Protein AF-A0A9P1CR40-F1 (afdb_monomer_lite)

Organism: NCBI:txid2562237

Radius of gyration: 20.36 Å; chains: 1; bounding box: 50×37×72 Å

Sequence (229 aa):
MVVTTVLWRYWQKQQYEEAITEVCALLDVKEESFSSDQELLAAAADTEAIRPIPGSFPTGEAENLANLALFGCSCCNRLAERVRKDWRVAAHWCALARCLEAAGDGAGPWAMVRFERLFHAAEAIRVAGKDVLKNDETGRLTLPDYHLRASHRCLRECESIWLRWPSCTSSPESIYTCLAEVCWQLKDQQTACNVFLCSGRRPFTASTSIKAIYRCSIIRIADDRSRFR

Foldseek 3Di:
DPPPPVLVVCVVVLVLVVNLVVLCVVLVPDQDDDPDPVSLLCLLLPPPDADADPDPDDPVVLQVLQVSLLSNLVSLLVQLVVVLLQLSRNSSSLSSNSSSLSSHDDLQSSLLSLLSSLQSSLSSLQSVLVVPPDCDPVRDDDPNLVSLVSSLSSLVVSVVSCVVPVPSDPCNLSSLVSNLVSCVSNVVLVSSLVSNVVSPDDDDDDDDCVVSVVVSVVVVVVVVVVVVD

Structure (mmCIF, N/CA/C/O backbone):
data_AF-A0A9P1CR40-F1
#
_entry.id   AF-A0A9P1CR40-F1
#
loop_
_atom_site.group_PDB
_atom_site.id
_atom_site.type_symbol
_atom_site.label_atom_id
_atom_site.label_alt_id
_atom_site.label_comp_id
_atom_site.label_asym_id
_atom_site.label_entity_id
_atom_site.label_seq_id
_atom_site.pdbx_PDB_ins_code
_atom_site.Cartn_x
_atom_site.Cartn_y
_atom_site.Cartn_z
_atom_site.occupancy
_atom_site.B_iso_or_equiv
_atom_site.auth_seq_id
_atom_site.auth_comp_id
_atom_site.auth_asym_id
_atom_site.auth_atom_id
_atom_site.pdbx_PDB_model_num
ATOM 1 N N . MET A 1 1 ? 16.071 3.130 -19.390 1.00 42.78 1 MET A N 1
ATOM 2 C CA . MET A 1 1 ? 14.677 3.530 -19.098 1.00 42.78 1 MET A CA 1
ATOM 3 C C . MET A 1 1 ? 13.759 2.880 -20.126 1.00 42.78 1 MET A C 1
ATOM 5 O O . MET A 1 1 ? 13.519 3.468 -21.172 1.00 42.78 1 MET A O 1
ATOM 9 N N . VAL A 1 2 ? 13.282 1.659 -19.867 1.00 54.41 2 VAL A N 1
ATOM 10 C CA . VAL A 1 2 ? 12.200 1.052 -20.666 1.00 54.41 2 VAL A CA 1
ATOM 11 C C . VAL A 1 2 ? 10.909 1.071 -19.847 1.00 54.41 2 VAL A C 1
ATOM 13 O O . VAL A 1 2 ? 10.284 0.055 -19.589 1.00 54.41 2 VAL A O 1
ATOM 16 N N . VAL A 1 3 ? 10.498 2.271 -19.433 1.00 59.56 3 VAL A N 1
ATOM 17 C CA . VAL A 1 3 ? 9.063 2.560 -19.384 1.00 59.56 3 VAL A CA 1
ATOM 18 C C . VAL A 1 3 ? 8.724 2.905 -20.821 1.00 59.56 3 VAL A C 1
ATOM 20 O O . VAL A 1 3 ? 9.219 3.904 -21.351 1.00 59.56 3 VAL A O 1
ATOM 23 N N . THR A 1 4 ? 7.995 2.023 -21.502 1.00 76.50 4 THR A N 1
ATOM 24 C CA . THR A 1 4 ? 7.680 2.244 -22.913 1.00 76.50 4 THR A CA 1
ATOM 25 C C . THR A 1 4 ? 6.924 3.564 -23.062 1.00 76.50 4 THR A C 1
ATOM 27 O O . THR A 1 4 ? 6.226 4.025 -22.153 1.00 76.50 4 THR A O 1
ATOM 30 N N . THR A 1 5 ? 7.021 4.192 -24.232 1.00 80.00 5 THR A N 1
ATOM 31 C CA . THR A 1 5 ? 6.243 5.403 -24.541 1.00 80.00 5 THR A CA 1
ATOM 32 C C . THR A 1 5 ? 4.740 5.170 -24.355 1.00 80.00 5 THR A C 1
ATOM 34 O O . THR A 1 5 ? 4.000 6.115 -24.098 1.00 80.00 5 THR A O 1
ATOM 37 N N . VAL A 1 6 ? 4.292 3.916 -24.465 1.00 84.88 6 VAL A N 1
ATOM 38 C CA . VAL A 1 6 ? 2.913 3.481 -24.223 1.00 84.88 6 VAL A CA 1
ATOM 39 C C . VAL A 1 6 ? 2.574 3.515 -22.730 1.00 84.88 6 VAL A C 1
ATOM 41 O O . VAL A 1 6 ? 1.618 4.192 -22.361 1.00 84.88 6 VAL A O 1
ATOM 44 N N . LEU A 1 7 ? 3.386 2.896 -21.866 1.00 88.06 7 LEU A N 1
ATOM 45 C CA . LEU A 1 7 ? 3.182 2.928 -20.410 1.00 88.06 7 LEU A CA 1
ATOM 46 C C . LEU A 1 7 ? 3.182 4.362 -19.866 1.00 88.06 7 LEU A C 1
ATOM 48 O O . LEU A 1 7 ? 2.327 4.736 -19.063 1.00 88.06 7 LEU A O 1
ATOM 52 N N . TRP A 1 8 ? 4.078 5.212 -20.374 1.00 86.44 8 TRP A N 1
ATOM 53 C CA . TRP A 1 8 ? 4.106 6.621 -19.984 1.00 86.44 8 TRP A CA 1
ATOM 54 C C . TRP A 1 8 ? 2.855 7.390 -20.434 1.00 86.44 8 TRP A C 1
ATOM 56 O O . TRP A 1 8 ? 2.353 8.248 -19.708 1.00 86.44 8 TRP A O 1
ATOM 66 N N . ARG A 1 9 ? 2.304 7.067 -21.613 1.00 90.56 9 ARG A N 1
ATOM 67 C CA . ARG A 1 9 ? 1.029 7.640 -22.074 1.00 90.56 9 ARG A CA 1
ATOM 68 C C . ARG A 1 9 ? -0.130 7.214 -21.185 1.00 90.56 9 ARG A C 1
ATOM 70 O O . ARG A 1 9 ? -0.952 8.068 -20.860 1.00 90.56 9 ARG A O 1
ATOM 77 N N . TYR A 1 10 ? -0.190 5.944 -20.785 1.00 91.94 10 TYR A N 1
ATOM 78 C CA . TYR A 1 10 ? -1.208 5.482 -19.843 1.00 91.94 10 TYR A CA 1
ATOM 79 C C . TYR A 1 10 ? -1.112 6.237 -18.519 1.00 91.94 10 TYR A C 1
ATOM 81 O O . TYR A 1 10 ? -2.112 6.782 -18.054 1.00 91.94 10 TYR A O 1
ATOM 89 N N . TRP A 1 11 ? 0.099 6.392 -17.980 1.00 88.44 11 TRP A N 1
ATOM 90 C CA . TRP A 1 11 ? 0.328 7.175 -16.767 1.00 88.44 11 TRP A CA 1
ATOM 91 C C . TRP A 1 11 ? -0.169 8.620 -16.889 1.00 88.44 11 TRP A C 1
ATOM 93 O O . TRP A 1 11 ? -0.926 9.093 -16.041 1.00 88.44 11 TRP A O 1
ATOM 103 N N . GLN A 1 12 ? 0.205 9.320 -17.965 1.00 90.31 12 GLN A N 1
ATOM 104 C CA . GLN A 1 12 ? -0.217 10.705 -18.206 1.00 90.31 12 GLN A CA 1
ATOM 105 C C . GLN A 1 12 ? -1.736 10.846 -18.350 1.00 90.31 12 GLN A C 1
ATOM 107 O O . GLN A 1 12 ? -2.309 11.839 -17.905 1.00 90.31 12 GLN A O 1
ATOM 112 N N . LYS A 1 13 ? -2.392 9.846 -18.944 1.00 94.38 13 LYS A N 1
ATOM 113 C CA . LYS A 1 13 ? -3.852 9.779 -19.077 1.00 94.38 13 LYS A CA 1
ATOM 114 C C . LYS A 1 13 ? -4.553 9.205 -17.845 1.00 94.38 13 LYS A C 1
ATOM 116 O O . LYS A 1 13 ? -5.774 9.100 -17.853 1.00 94.38 13 LYS A O 1
ATOM 121 N N . GLN A 1 14 ? -3.805 8.861 -16.796 1.00 92.56 14 GLN A N 1
ATOM 122 C CA . GLN A 1 14 ? -4.310 8.247 -15.568 1.00 92.56 14 GLN A CA 1
ATOM 123 C C . GLN A 1 14 ? -5.020 6.894 -15.773 1.00 92.56 14 GLN A C 1
ATOM 125 O O . GLN A 1 14 ? -5.868 6.508 -14.964 1.00 92.56 14 GLN A O 1
ATOM 130 N N . GLN A 1 15 ? -4.649 6.193 -16.844 1.00 94.06 15 GLN A N 1
ATOM 131 C CA . GLN A 1 15 ? -5.102 4.859 -17.245 1.00 94.06 15 GLN A CA 1
ATOM 132 C C . GLN A 1 15 ? -4.267 3.789 -16.528 1.00 94.06 15 GLN A C 1
ATOM 134 O O . GLN A 1 15 ? -3.453 3.089 -17.129 1.00 94.06 15 GLN A O 1
ATOM 139 N N . TYR A 1 16 ? -4.354 3.761 -15.197 1.00 93.62 16 TYR A N 1
ATOM 140 C CA . TYR A 1 16 ? -3.481 2.918 -14.374 1.00 93.62 16 TYR A CA 1
ATOM 141 C C . TYR A 1 16 ? -3.825 1.427 -14.464 1.00 93.62 16 TYR A C 1
ATOM 143 O O . TYR A 1 16 ? -2.927 0.607 -14.304 1.00 93.62 16 TYR A O 1
ATOM 151 N N . GLU A 1 17 ? -5.085 1.080 -14.743 1.00 93.75 17 GLU A N 1
ATOM 152 C CA . GLU A 1 17 ? -5.515 -0.312 -14.946 1.00 93.75 17 GLU A CA 1
ATOM 153 C C . GLU A 1 17 ? -4.904 -0.878 -16.235 1.00 93.75 17 GLU A C 1
ATOM 155 O O . GLU A 1 17 ? -4.303 -1.947 -16.240 1.00 93.75 17 GLU A O 1
ATOM 160 N N . GLU A 1 18 ? -4.939 -0.111 -17.321 1.00 93.31 18 GLU A N 1
ATOM 161 C CA . GLU A 1 18 ? -4.325 -0.509 -18.587 1.00 93.31 18 GLU A CA 1
ATOM 162 C C . GLU A 1 18 ? -2.796 -0.575 -18.476 1.00 93.31 18 GLU A C 1
ATOM 164 O O . GLU A 1 18 ? -2.158 -1.469 -19.036 1.00 93.31 18 GLU A O 1
ATOM 169 N N . ALA A 1 19 ? -2.199 0.346 -17.714 1.00 92.19 19 ALA A N 1
ATOM 170 C CA . ALA A 1 19 ? -0.771 0.335 -17.428 1.00 92.19 19 ALA A CA 1
ATOM 171 C C . ALA A 1 19 ? -0.344 -0.915 -16.646 1.00 92.19 19 ALA A C 1
ATOM 173 O O . ALA A 1 19 ? 0.674 -1.518 -16.985 1.00 92.19 19 ALA A O 1
ATOM 174 N N . ILE A 1 20 ? -1.100 -1.310 -15.616 1.00 91.88 20 ILE A N 1
ATOM 175 C CA . ILE A 1 20 ? -0.733 -2.457 -14.783 1.00 91.88 20 ILE A CA 1
ATOM 176 C C . ILE A 1 20 ? -0.928 -3.783 -15.515 1.00 91.88 20 ILE A C 1
ATOM 178 O O . ILE A 1 20 ? -0.068 -4.650 -15.398 1.00 91.88 20 ILE A O 1
ATOM 182 N N . THR A 1 21 ? -1.973 -3.921 -16.340 1.00 91.50 21 THR A N 1
ATOM 183 C CA . THR A 1 21 ? -2.159 -5.112 -17.185 1.00 91.50 21 THR A CA 1
ATOM 184 C C . THR A 1 21 ? -0.951 -5.344 -18.093 1.00 91.50 21 THR A C 1
ATOM 186 O O . THR A 1 21 ? -0.442 -6.461 -18.170 1.00 91.50 21 THR A O 1
ATOM 189 N N . GLU A 1 22 ? -0.448 -4.286 -18.731 1.00 90.69 22 GLU A N 1
ATOM 190 C CA . GLU A 1 22 ? 0.732 -4.362 -19.595 1.00 90.69 22 GLU A CA 1
ATOM 191 C C . GLU A 1 22 ? 2.002 -4.711 -18.798 1.00 90.69 22 GLU A C 1
ATOM 193 O O . GLU A 1 22 ? 2.784 -5.565 -19.211 1.00 90.69 22 GLU A O 1
ATOM 198 N N . VAL A 1 23 ? 2.202 -4.099 -17.625 1.00 89.88 23 VAL A N 1
ATOM 199 C CA . VAL A 1 23 ? 3.349 -4.403 -16.749 1.00 89.88 23 VAL A CA 1
ATOM 200 C C . VAL A 1 23 ? 3.332 -5.861 -16.288 1.00 89.88 23 VAL A C 1
ATOM 202 O O . VAL A 1 23 ? 4.359 -6.532 -16.359 1.00 89.88 23 VAL A O 1
ATOM 205 N N . CYS A 1 24 ? 2.179 -6.364 -15.847 1.00 88.25 24 CYS A N 1
ATOM 206 C CA . CYS A 1 24 ? 2.013 -7.753 -15.430 1.00 88.25 24 CYS A CA 1
ATOM 207 C C . CYS A 1 24 ? 2.316 -8.729 -16.571 1.00 88.25 24 CYS A C 1
ATOM 209 O O . CYS A 1 24 ? 3.015 -9.715 -16.348 1.00 88.25 24 CYS A O 1
ATOM 211 N N . ALA A 1 25 ? 1.866 -8.428 -17.794 1.00 87.19 25 ALA A N 1
ATOM 212 C CA . ALA A 1 25 ? 2.178 -9.234 -18.972 1.00 87.19 25 ALA A CA 1
ATOM 213 C C . ALA A 1 25 ? 3.684 -9.251 -19.287 1.00 87.19 25 ALA A C 1
ATOM 215 O O . ALA A 1 25 ? 4.236 -10.303 -19.602 1.00 87.19 25 ALA A O 1
ATOM 216 N N . LEU A 1 26 ? 4.362 -8.105 -19.168 1.00 86.88 26 LEU A N 1
ATOM 217 C CA . LEU A 1 26 ? 5.800 -7.983 -19.426 1.00 86.88 26 LEU A CA 1
ATOM 218 C C . LEU A 1 26 ? 6.675 -8.658 -18.359 1.00 86.88 26 LEU A C 1
ATOM 220 O O . LEU A 1 26 ? 7.774 -9.109 -18.674 1.00 86.88 26 LEU A O 1
ATOM 224 N N . LEU A 1 27 ? 6.210 -8.707 -17.109 1.00 84.19 27 LEU A N 1
ATOM 225 C CA . LEU A 1 27 ? 6.929 -9.310 -15.981 1.00 84.19 27 LEU A CA 1
ATOM 226 C C . LEU A 1 27 ? 6.499 -10.757 -15.681 1.00 84.19 27 LEU A C 1
ATOM 228 O O . LEU A 1 27 ? 7.005 -11.341 -14.727 1.00 84.19 27 LEU A O 1
ATOM 232 N N . ASP A 1 28 ? 5.564 -11.318 -16.459 1.00 84.38 28 ASP A N 1
ATOM 233 C CA . ASP A 1 28 ? 4.910 -12.615 -16.205 1.00 84.38 28 ASP A CA 1
ATOM 234 C C . ASP A 1 28 ? 4.356 -12.740 -14.768 1.00 84.38 28 ASP A C 1
ATOM 236 O O . ASP A 1 28 ? 4.358 -13.801 -14.140 1.00 84.38 28 ASP A O 1
ATOM 240 N N . VAL A 1 29 ? 3.871 -11.621 -14.218 1.00 83.69 29 VAL A N 1
ATOM 241 C CA . VAL A 1 29 ? 3.238 -11.581 -12.897 1.00 83.69 29 VAL A CA 1
ATOM 242 C C . VAL A 1 29 ? 1.755 -11.846 -13.079 1.00 83.69 29 VAL A C 1
ATOM 244 O O . VAL A 1 29 ? 1.016 -11.012 -13.602 1.00 83.69 29 VAL A O 1
ATOM 247 N N . LYS A 1 30 ? 1.310 -13.016 -12.626 1.00 78.31 30 LYS A N 1
ATOM 248 C CA . LYS A 1 30 ? -0.109 -13.370 -12.627 1.00 78.31 30 LYS A CA 1
ATOM 249 C C . LYS A 1 30 ? -0.815 -12.705 -11.458 1.00 78.31 30 LYS A C 1
ATOM 251 O O . LYS A 1 30 ? -0.338 -12.740 -10.326 1.00 78.31 30 LYS A O 1
ATOM 256 N N . GLU A 1 31 ? -1.972 -12.132 -11.747 1.00 71.62 31 GLU A N 1
ATOM 257 C CA . GLU A 1 31 ? -2.894 -11.652 -10.730 1.00 71.62 31 GLU A CA 1
ATOM 258 C C . GLU A 1 31 ? -3.390 -12.851 -9.910 1.00 71.62 31 GLU A C 1
ATOM 260 O O . GLU A 1 31 ? -3.995 -13.784 -10.446 1.00 71.62 31 GLU A O 1
ATOM 265 N N . GLU A 1 32 ? -3.058 -12.875 -8.619 1.00 72.25 32 GLU A N 1
ATOM 266 C CA . GLU A 1 32 ? -3.492 -13.943 -7.722 1.00 72.25 32 GLU A CA 1
ATOM 267 C C . GLU A 1 32 ? -4.994 -13.811 -7.450 1.00 72.25 32 GLU A C 1
ATOM 269 O O . GLU A 1 32 ? -5.491 -12.749 -7.077 1.00 72.25 32 GLU A O 1
ATOM 274 N N . SER A 1 33 ? -5.728 -14.912 -7.609 1.00 75.75 33 SER A N 1
ATOM 275 C CA . SER A 1 33 ? -7.105 -15.004 -7.136 1.00 75.75 33 SER A CA 1
ATOM 276 C C . SER A 1 33 ? -7.103 -15.386 -5.657 1.00 75.75 33 SER A C 1
ATOM 278 O O . SER A 1 33 ? -6.685 -16.493 -5.309 1.00 75.75 33 SER A O 1
ATOM 280 N N . PHE A 1 34 ? -7.595 -14.505 -4.792 1.00 83.12 34 PHE A N 1
ATOM 281 C CA . PHE A 1 34 ? -7.718 -14.782 -3.360 1.00 83.12 34 PHE A CA 1
ATOM 282 C C . PHE A 1 34 ? -9.021 -15.528 -3.071 1.00 83.12 34 PHE A C 1
ATOM 284 O O . PHE A 1 34 ? -10.095 -15.095 -3.491 1.00 83.12 34 PHE A O 1
ATOM 291 N N . SER A 1 35 ? -8.943 -16.651 -2.351 1.00 82.75 35 SER A N 1
ATOM 292 C CA . SER A 1 35 ? -10.119 -17.485 -2.069 1.00 82.75 35 SER A CA 1
ATOM 293 C C . SER A 1 35 ? -10.925 -16.990 -0.862 1.00 82.75 35 SER A C 1
ATOM 295 O O . SER A 1 35 ? -12.079 -17.379 -0.673 1.00 82.75 35 SER A O 1
ATOM 297 N N . SER A 1 36 ? -10.338 -16.101 -0.053 1.00 86.62 36 SER A N 1
ATOM 298 C CA . SER A 1 36 ? -10.987 -15.484 1.102 1.00 86.62 36 SER A CA 1
ATOM 299 C C . SER A 1 36 ? -10.465 -14.075 1.393 1.00 86.62 36 SER A C 1
ATOM 301 O O . SER A 1 36 ? -9.337 -13.720 1.047 1.00 86.62 36 SER A O 1
ATOM 303 N N . ASP A 1 37 ? -11.267 -13.295 2.124 1.00 85.62 37 ASP A N 1
ATOM 304 C CA . ASP A 1 37 ? -10.862 -11.995 2.671 1.00 85.62 37 ASP A CA 1
ATOM 305 C C . ASP A 1 37 ? -9.597 -12.116 3.537 1.00 85.62 37 ASP A C 1
ATOM 307 O O . ASP A 1 37 ? -8.728 -11.254 3.498 1.00 85.62 37 ASP A O 1
ATOM 311 N N . GLN A 1 38 ? -9.456 -13.205 4.297 1.00 83.62 38 GLN A N 1
ATOM 312 C CA . GLN A 1 38 ? -8.294 -13.425 5.156 1.00 83.62 38 GLN A CA 1
ATOM 313 C C . GLN A 1 38 ? -7.000 -13.597 4.349 1.00 83.62 38 GLN A C 1
ATOM 315 O O . GLN A 1 38 ? -5.971 -13.039 4.725 1.00 83.62 38 GLN A O 1
ATOM 320 N N . GLU A 1 39 ? -7.047 -14.344 3.247 1.00 84.69 39 GLU A N 1
ATOM 321 C CA . GLU A 1 39 ? -5.899 -14.516 2.348 1.00 84.69 39 GLU A CA 1
ATOM 322 C C . GLU A 1 39 ? -5.518 -13.204 1.670 1.00 84.69 39 GLU A C 1
ATOM 324 O O . GLU A 1 39 ? -4.343 -12.839 1.659 1.00 84.69 39 GLU A O 1
ATOM 329 N N . LEU A 1 40 ? -6.511 -12.461 1.180 1.00 87.44 40 LEU A N 1
ATOM 330 C CA . LEU A 1 40 ? -6.302 -11.152 0.571 1.00 87.44 40 LEU A CA 1
ATOM 331 C C . LEU A 1 40 ? -5.631 -10.177 1.549 1.00 87.44 40 LEU A C 1
ATOM 333 O O . LEU A 1 40 ? -4.659 -9.503 1.211 1.00 87.44 40 LEU A O 1
ATOM 337 N N . LEU A 1 41 ? -6.128 -10.121 2.786 1.00 81.94 41 LEU A N 1
ATOM 338 C CA . LEU A 1 41 ? -5.576 -9.273 3.840 1.00 81.94 41 LEU A CA 1
ATOM 339 C C . LEU A 1 41 ? -4.161 -9.692 4.221 1.00 81.94 41 LEU A C 1
ATOM 341 O O . LEU A 1 41 ? -3.309 -8.829 4.413 1.00 81.94 41 LEU A O 1
ATOM 345 N N . ALA A 1 42 ? -3.906 -10.997 4.321 1.00 83.12 42 ALA A N 1
ATOM 346 C CA . ALA A 1 42 ? -2.577 -11.517 4.600 1.00 83.12 42 ALA A CA 1
ATOM 347 C C . ALA A 1 42 ? -1.590 -11.139 3.489 1.00 83.12 42 ALA A C 1
ATOM 349 O O . ALA A 1 42 ? -0.494 -10.690 3.802 1.00 83.12 42 ALA A O 1
ATOM 350 N N . ALA A 1 43 ? -1.991 -11.240 2.219 1.00 85.62 43 ALA A N 1
ATOM 351 C CA . ALA A 1 43 ? -1.165 -10.846 1.082 1.00 85.62 43 ALA A CA 1
ATOM 352 C C . ALA A 1 43 ? -0.930 -9.325 1.032 1.00 85.62 43 ALA A C 1
ATOM 354 O O . ALA A 1 43 ? 0.199 -8.875 0.845 1.00 85.62 43 ALA A O 1
ATOM 355 N N . ALA A 1 44 ? -1.963 -8.510 1.261 1.00 84.19 44 ALA A N 1
ATOM 356 C CA . ALA A 1 44 ? -1.837 -7.052 1.291 1.00 84.19 44 ALA A CA 1
ATOM 357 C C . ALA A 1 44 ? -0.960 -6.565 2.460 1.00 84.19 44 ALA A C 1
ATOM 359 O O . ALA A 1 44 ? -0.178 -5.626 2.301 1.00 84.19 44 ALA A O 1
ATOM 360 N N . ALA A 1 45 ? -1.076 -7.220 3.619 1.00 79.56 45 ALA A N 1
ATOM 361 C CA . ALA A 1 45 ? -0.346 -6.911 4.845 1.00 79.56 45 ALA A CA 1
ATOM 362 C C . ALA A 1 45 ? 0.970 -7.685 5.001 1.00 79.56 45 ALA A C 1
ATOM 364 O O . ALA A 1 45 ? 1.589 -7.607 6.062 1.00 79.56 45 ALA A O 1
ATOM 365 N N . ASP A 1 46 ? 1.384 -8.454 3.991 1.00 78.56 46 ASP A N 1
ATOM 366 C CA . ASP A 1 46 ? 2.557 -9.312 4.093 1.00 78.56 46 ASP A CA 1
ATOM 367 C C . ASP A 1 46 ? 3.815 -8.473 4.347 1.00 78.56 46 ASP A C 1
ATOM 369 O O . ASP A 1 46 ? 4.187 -7.573 3.573 1.00 78.56 46 ASP A O 1
ATOM 373 N N . THR A 1 47 ? 4.430 -8.776 5.487 1.00 66.75 47 THR A N 1
ATOM 374 C CA . THR A 1 47 ? 5.611 -8.115 6.027 1.00 66.75 47 THR A CA 1
ATOM 375 C C . THR A 1 47 ? 6.877 -8.909 5.760 1.00 66.75 47 THR A C 1
ATOM 377 O O . THR A 1 47 ? 7.960 -8.356 5.960 1.00 66.75 47 THR A O 1
ATOM 380 N N . GLU A 1 48 ? 6.784 -10.170 5.318 1.00 62.41 48 GLU A N 1
ATOM 381 C CA . GLU A 1 48 ? 7.985 -10.950 5.042 1.00 62.41 48 GLU A CA 1
ATOM 382 C C . GLU A 1 48 ? 8.797 -10.268 3.932 1.00 62.41 48 GLU A C 1
ATOM 384 O O . GLU A 1 48 ? 8.274 -9.754 2.933 1.00 62.41 48 GLU A O 1
ATOM 389 N N . ALA A 1 49 ? 10.102 -10.149 4.186 1.00 48.22 49 ALA A N 1
ATOM 390 C CA . ALA A 1 49 ? 11.053 -9.634 3.219 1.00 48.22 49 ALA A CA 1
ATOM 391 C C . ALA A 1 49 ? 10.996 -10.547 1.997 1.00 48.22 49 ALA A C 1
ATOM 393 O O . ALA A 1 49 ? 11.130 -11.768 2.105 1.00 48.22 49 ALA A O 1
ATOM 394 N N . ILE A 1 50 ? 10.715 -9.945 0.852 1.00 50.31 50 ILE A N 1
ATOM 395 C CA . ILE A 1 50 ? 10.365 -10.684 -0.344 1.00 50.31 50 ILE A CA 1
ATOM 396 C C . ILE A 1 50 ? 11.558 -11.539 -0.764 1.00 50.31 50 ILE A C 1
ATOM 398 O O . ILE A 1 50 ? 12.683 -11.046 -0.855 1.00 50.31 50 ILE A O 1
ATOM 402 N N . ARG A 1 51 ? 11.318 -12.831 -1.008 1.00 39.41 51 ARG A N 1
ATOM 403 C CA . ARG A 1 51 ? 12.309 -13.674 -1.676 1.00 39.41 51 ARG A CA 1
ATOM 404 C C . ARG A 1 51 ? 12.514 -13.095 -3.078 1.00 39.41 51 ARG A C 1
ATOM 406 O O . ARG A 1 51 ? 11.518 -12.984 -3.794 1.00 39.41 51 ARG A O 1
ATOM 413 N N . PRO A 1 52 ? 13.743 -12.719 -3.468 1.00 44.25 52 PRO A N 1
ATOM 414 C CA . PRO A 1 52 ? 13.990 -12.215 -4.812 1.00 44.25 52 PRO A CA 1
ATOM 415 C C . PRO A 1 52 ? 13.487 -13.241 -5.828 1.00 44.25 52 PRO A C 1
ATOM 417 O O . PRO A 1 52 ? 13.659 -14.449 -5.625 1.00 44.25 52 PRO A O 1
ATOM 420 N N . ILE A 1 53 ? 12.847 -12.766 -6.899 1.00 42.97 53 ILE A N 1
ATOM 421 C CA . ILE A 1 53 ? 12.465 -13.629 -8.018 1.00 42.97 53 ILE A CA 1
ATOM 422 C C . ILE A 1 53 ? 13.733 -14.364 -8.482 1.00 42.97 53 ILE A C 1
ATOM 424 O O . ILE A 1 53 ? 14.738 -13.711 -8.777 1.00 42.97 53 ILE A O 1
ATOM 428 N N . PRO A 1 54 ? 13.742 -15.709 -8.514 1.00 35.22 54 PRO A N 1
ATOM 429 C CA . PRO A 1 54 ? 14.917 -16.463 -8.915 1.00 35.22 54 PRO A CA 1
ATOM 430 C C . PRO A 1 54 ? 15.138 -16.275 -10.417 1.00 35.22 54 PRO A C 1
ATOM 432 O O . PRO A 1 54 ? 14.538 -16.957 -11.241 1.00 35.22 54 PRO A O 1
ATOM 435 N N . GLY A 1 55 ? 16.009 -15.337 -10.772 1.00 43.84 55 GLY A N 1
ATOM 436 C CA . GLY A 1 55 ? 16.440 -15.116 -12.142 1.00 43.84 55 GLY A CA 1
ATOM 437 C C . GLY A 1 55 ? 17.787 -14.412 -12.160 1.00 43.84 55 GLY A C 1
ATOM 438 O O . GLY A 1 55 ? 17.914 -13.269 -11.732 1.00 43.84 55 GLY A O 1
ATOM 439 N N . SER A 1 56 ? 18.821 -15.101 -12.638 1.00 40.84 56 SER A N 1
ATOM 440 C CA . SER A 1 56 ? 20.110 -14.488 -12.949 1.00 40.84 56 SER A CA 1
ATOM 441 C C . SER A 1 56 ? 19.967 -13.693 -14.248 1.00 40.84 56 SER A C 1
ATOM 443 O O . SER A 1 56 ? 20.247 -14.212 -15.329 1.00 40.84 56 SER A O 1
ATOM 445 N N . PHE A 1 57 ? 19.474 -12.461 -14.158 1.00 49.59 57 PHE A N 1
ATOM 446 C CA . PHE A 1 57 ? 19.388 -11.571 -15.313 1.00 49.59 57 PHE A CA 1
ATOM 447 C C . PHE A 1 57 ? 20.733 -10.864 -15.535 1.00 49.59 57 PHE A C 1
ATOM 449 O O . PHE A 1 57 ? 21.411 -10.515 -14.562 1.00 49.59 57 PHE A O 1
ATOM 456 N N . PRO A 1 58 ? 21.149 -10.628 -16.791 1.00 53.22 58 PRO A N 1
ATOM 457 C CA . PRO A 1 58 ? 22.288 -9.764 -17.066 1.00 53.22 58 PRO A CA 1
ATOM 458 C C . PRO A 1 58 ? 22.032 -8.377 -16.457 1.00 53.22 58 PRO A C 1
ATOM 460 O O . PRO A 1 58 ? 20.911 -7.869 -16.467 1.00 53.22 58 PRO A O 1
ATOM 463 N N . THR A 1 59 ? 23.077 -7.758 -15.910 1.00 58.22 59 THR A N 1
ATOM 464 C CA . THR A 1 59 ? 23.005 -6.552 -15.062 1.00 58.22 59 THR A CA 1
ATOM 465 C C . THR A 1 59 ? 22.214 -5.385 -15.668 1.00 58.22 59 THR A C 1
ATOM 467 O O . THR A 1 59 ? 21.596 -4.631 -14.923 1.00 58.22 59 THR A O 1
ATOM 470 N N . GLY A 1 60 ? 22.170 -5.253 -16.999 1.00 59.12 60 GLY A N 1
ATOM 471 C CA . GLY A 1 60 ? 21.369 -4.231 -17.689 1.00 59.12 60 GLY A CA 1
ATOM 472 C C . GLY A 1 60 ? 19.876 -4.562 -17.851 1.00 59.12 60 GLY A C 1
ATOM 473 O O . GLY A 1 60 ? 19.053 -3.655 -17.947 1.00 59.12 60 GLY A O 1
ATOM 474 N N . GLU A 1 61 ? 19.491 -5.838 -17.869 1.00 66.38 61 GLU A N 1
ATOM 475 C CA . GLU A 1 61 ? 18.079 -6.252 -17.907 1.00 66.38 61 GLU A CA 1
ATOM 476 C C . GLU A 1 61 ? 17.457 -6.194 -16.512 1.00 66.38 61 GLU A C 1
ATOM 478 O O . GLU A 1 61 ? 16.327 -5.733 -16.370 1.00 66.38 61 GLU A O 1
ATOM 483 N N . ALA A 1 62 ? 18.229 -6.538 -15.477 1.00 69.25 62 ALA A N 1
ATOM 484 C CA . ALA A 1 62 ? 17.800 -6.465 -14.081 1.00 69.25 62 ALA A CA 1
ATOM 485 C C . ALA A 1 62 ? 17.332 -5.052 -13.677 1.00 69.25 62 ALA A C 1
ATOM 487 O O . ALA A 1 62 ? 16.278 -4.893 -13.064 1.00 69.25 62 ALA A O 1
ATOM 488 N N . GLU A 1 63 ? 18.066 -4.008 -14.076 1.00 73.25 63 GLU A N 1
ATOM 489 C CA . GLU A 1 63 ? 17.686 -2.619 -13.784 1.00 73.25 63 GLU A CA 1
ATOM 490 C C . GLU A 1 63 ? 16.406 -2.198 -14.529 1.00 73.25 63 GLU A C 1
ATOM 492 O O . GLU A 1 63 ? 15.573 -1.458 -14.002 1.00 73.25 63 GLU A O 1
ATOM 497 N N . ASN A 1 64 ? 16.209 -2.678 -15.760 1.00 79.19 64 ASN A N 1
ATOM 498 C CA . ASN A 1 64 ? 15.002 -2.374 -16.526 1.00 79.19 64 ASN A CA 1
ATOM 499 C C . ASN A 1 64 ? 13.769 -3.078 -15.946 1.00 79.19 64 ASN A C 1
ATOM 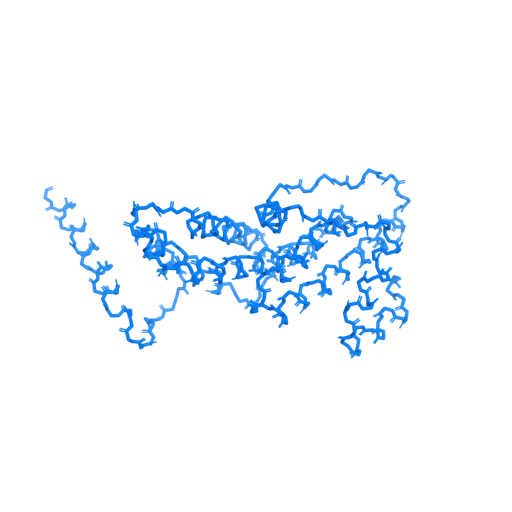501 O O . ASN A 1 64 ? 12.723 -2.440 -15.824 1.00 79.19 64 ASN A O 1
ATOM 505 N N . LEU A 1 65 ? 13.900 -4.342 -15.538 1.00 80.00 65 LEU A N 1
ATOM 506 C CA . LEU A 1 65 ? 12.837 -5.092 -14.866 1.00 80.00 65 LEU A CA 1
ATOM 507 C C . LEU A 1 65 ? 12.469 -4.448 -13.525 1.00 80.00 65 LEU A C 1
ATOM 509 O O . LEU A 1 65 ? 11.288 -4.245 -13.255 1.00 80.00 65 LEU A O 1
ATOM 513 N N . ALA A 1 66 ? 13.462 -4.021 -12.739 1.00 79.75 66 ALA A N 1
ATOM 514 C CA . ALA A 1 66 ? 13.226 -3.310 -11.486 1.00 79.75 66 ALA A CA 1
ATOM 515 C C . ALA A 1 66 ? 12.472 -1.987 -11.703 1.00 79.75 66 ALA A C 1
ATOM 517 O O . ALA A 1 66 ? 11.524 -1.687 -10.980 1.00 79.75 66 ALA A O 1
ATOM 518 N N . ASN A 1 67 ? 12.840 -1.205 -12.723 1.00 83.31 67 ASN A N 1
ATOM 519 C CA . ASN A 1 67 ? 12.132 0.034 -13.060 1.00 83.31 67 ASN A CA 1
ATOM 520 C C . ASN A 1 67 ? 10.687 -0.219 -13.516 1.00 83.31 67 ASN A C 1
ATOM 522 O O . ASN A 1 67 ? 9.785 0.542 -13.163 1.00 83.31 67 ASN A O 1
ATOM 526 N N . LEU A 1 68 ? 10.462 -1.281 -14.290 1.00 87.06 68 LEU A N 1
ATOM 527 C CA . LEU A 1 68 ? 9.133 -1.672 -14.750 1.00 87.06 68 LEU A CA 1
ATOM 528 C C . LEU A 1 68 ? 8.250 -2.140 -13.583 1.00 87.06 68 LEU A C 1
ATOM 530 O O . LEU A 1 68 ? 7.095 -1.730 -13.481 1.00 87.06 68 LEU A O 1
ATOM 534 N N . ALA A 1 69 ? 8.819 -2.925 -12.669 1.00 87.00 69 ALA A N 1
ATOM 535 C CA . ALA A 1 69 ? 8.169 -3.365 -11.444 1.00 87.00 69 ALA A CA 1
ATOM 536 C C . ALA A 1 69 ? 7.786 -2.183 -10.546 1.00 87.00 69 ALA A C 1
ATOM 538 O O . ALA A 1 69 ? 6.631 -2.072 -10.144 1.00 87.00 69 ALA A O 1
ATOM 539 N N . LEU A 1 70 ? 8.714 -1.247 -10.311 1.00 86.94 70 LEU A N 1
ATOM 540 C CA . LEU A 1 70 ? 8.451 -0.021 -9.550 1.00 86.94 70 LEU A CA 1
ATOM 541 C C . LEU A 1 70 ? 7.313 0.800 -10.169 1.00 86.94 70 LEU A C 1
ATOM 543 O O . LEU A 1 70 ? 6.426 1.254 -9.448 1.00 86.94 70 LEU A O 1
ATOM 547 N N . PHE A 1 71 ? 7.304 0.954 -11.496 1.00 89.25 71 PHE A N 1
ATOM 548 C CA . PHE A 1 71 ? 6.222 1.638 -12.204 1.00 89.25 71 PHE A CA 1
ATOM 549 C C . PHE A 1 71 ? 4.871 0.930 -12.004 1.00 89.25 71 PHE A C 1
ATOM 551 O O . PHE A 1 71 ? 3.864 1.591 -11.732 1.00 89.25 71 PHE A O 1
ATOM 558 N N . GLY A 1 72 ? 4.852 -0.405 -12.077 1.00 91.06 72 GLY A N 1
ATOM 559 C CA . GLY A 1 72 ? 3.675 -1.214 -11.768 1.00 91.06 72 GLY A CA 1
ATOM 560 C C . GLY A 1 72 ? 3.180 -1.006 -10.337 1.00 91.06 72 GLY A C 1
ATOM 561 O O . GLY A 1 72 ? 2.006 -0.700 -10.130 1.00 91.06 72 GLY A O 1
ATOM 562 N N . CYS A 1 73 ? 4.075 -1.066 -9.349 1.00 90.19 73 CYS A N 1
ATOM 563 C CA . CYS A 1 73 ? 3.718 -0.818 -7.955 1.00 90.19 73 CYS A CA 1
ATOM 564 C C . CYS A 1 73 ? 3.132 0.584 -7.751 1.00 90.19 73 CYS A C 1
ATOM 566 O O . CYS A 1 73 ? 2.118 0.731 -7.073 1.00 90.19 73 CYS A O 1
ATOM 568 N N . SER A 1 74 ? 3.716 1.613 -8.374 1.00 91.06 74 SER A N 1
ATOM 569 C CA . SER A 1 74 ? 3.167 2.971 -8.319 1.00 91.06 74 SER A CA 1
ATOM 570 C C . SER A 1 74 ? 1.761 3.055 -8.923 1.00 91.06 74 SER A C 1
ATOM 572 O O . SER A 1 74 ? 0.913 3.764 -8.382 1.00 91.06 74 SER A O 1
ATOM 574 N N . CYS A 1 75 ? 1.476 2.325 -10.008 1.00 93.25 75 CYS A N 1
ATOM 575 C CA . CYS A 1 75 ? 0.124 2.245 -10.575 1.00 93.25 75 CYS A CA 1
ATOM 576 C C . CYS A 1 75 ? -0.857 1.585 -9.595 1.00 93.25 75 CYS A C 1
ATOM 578 O O . CYS A 1 75 ? -1.921 2.147 -9.330 1.00 93.25 75 CYS A O 1
ATOM 580 N N . CYS A 1 76 ? -0.478 0.451 -8.997 1.00 93.81 76 CYS A N 1
ATOM 581 C CA . CYS A 1 76 ? -1.273 -0.225 -7.970 1.00 93.81 76 CYS A CA 1
ATOM 582 C C . CYS A 1 76 ? -1.563 0.683 -6.769 1.00 93.81 76 CYS A C 1
ATOM 584 O O . CYS A 1 76 ? -2.712 0.785 -6.346 1.00 93.81 76 CYS A O 1
ATOM 586 N N . ASN A 1 77 ? -0.558 1.395 -6.253 1.00 91.88 77 ASN A N 1
ATOM 587 C CA . ASN A 1 77 ? -0.728 2.314 -5.124 1.00 91.88 77 ASN A CA 1
ATOM 588 C C . ASN A 1 77 ? -1.730 3.430 -5.462 1.00 91.88 77 ASN A C 1
ATOM 590 O O . ASN A 1 77 ? -2.620 3.733 -4.666 1.00 91.88 77 ASN A O 1
ATOM 594 N N . ARG A 1 78 ? -1.663 3.990 -6.680 1.00 93.12 78 ARG A N 1
ATOM 595 C CA . ARG A 1 78 ? -2.632 4.995 -7.152 1.00 93.12 78 ARG A CA 1
ATOM 596 C C . ARG A 1 78 ? -4.048 4.444 -7.275 1.00 93.12 78 ARG A C 1
ATOM 598 O O . ARG A 1 78 ? -5.002 5.158 -6.965 1.00 93.12 78 ARG A O 1
ATOM 605 N N . LEU A 1 79 ? -4.202 3.204 -7.730 1.00 94.31 79 LEU A N 1
ATOM 606 C CA . LEU A 1 79 ? -5.505 2.545 -7.800 1.00 94.31 79 LEU A CA 1
ATOM 607 C C . LEU A 1 79 ? -6.066 2.280 -6.400 1.00 94.31 79 LEU A C 1
ATOM 609 O O . LEU A 1 79 ? -7.206 2.661 -6.133 1.00 94.31 79 LEU A O 1
ATOM 613 N N . ALA A 1 80 ? -5.252 1.745 -5.486 1.00 91.81 80 ALA A N 1
ATOM 614 C CA . ALA A 1 80 ? -5.621 1.524 -4.090 1.00 91.81 80 ALA A CA 1
ATOM 615 C C . ALA A 1 80 ? -6.084 2.821 -3.401 1.00 91.81 80 ALA A C 1
ATOM 617 O O . ALA A 1 80 ? -7.121 2.841 -2.736 1.00 91.81 80 ALA A O 1
ATOM 618 N N . GLU A 1 81 ? -5.369 3.929 -3.616 1.00 90.38 81 GLU A N 1
ATOM 619 C CA . GLU A 1 81 ? -5.731 5.251 -3.094 1.00 90.38 81 GLU A CA 1
ATOM 620 C C . GLU A 1 81 ? -7.097 5.728 -3.626 1.00 90.38 81 GLU A C 1
ATOM 622 O O . GLU A 1 81 ? -7.946 6.198 -2.857 1.00 90.38 81 GLU A O 1
ATOM 627 N N . ARG A 1 82 ? -7.346 5.575 -4.935 1.00 92.50 82 ARG A N 1
ATOM 628 C CA . ARG A 1 82 ? -8.604 5.989 -5.589 1.00 92.50 82 ARG A CA 1
ATOM 629 C C . ARG A 1 82 ? -9.811 5.221 -5.077 1.00 92.50 82 ARG A C 1
ATOM 631 O O . ARG A 1 82 ? -10.874 5.809 -4.870 1.00 92.50 82 ARG A O 1
ATOM 638 N N . VAL A 1 83 ? -9.643 3.921 -4.865 1.00 89.12 83 VAL A N 1
ATOM 639 C CA . VAL A 1 83 ? -10.722 3.009 -4.474 1.00 89.12 83 VAL A CA 1
ATOM 640 C C . VAL A 1 83 ? -10.754 2.733 -2.974 1.00 89.12 83 VAL A C 1
ATOM 642 O O . VAL A 1 83 ? -11.465 1.836 -2.550 1.00 89.12 83 VAL A O 1
ATOM 645 N N . ARG A 1 84 ? -10.085 3.543 -2.139 1.00 77.88 84 ARG A N 1
ATOM 646 C CA . ARG A 1 84 ? -9.965 3.353 -0.674 1.00 77.88 84 ARG A CA 1
ATOM 647 C C . ARG A 1 84 ? -11.265 3.070 0.096 1.00 77.88 84 ARG A C 1
ATOM 649 O O . ARG A 1 84 ? -11.214 2.611 1.231 1.00 77.88 84 ARG A O 1
ATOM 656 N N . LYS A 1 85 ? -12.425 3.435 -0.465 1.00 81.44 85 LYS A N 1
ATOM 657 C CA . LYS A 1 85 ? -13.750 3.176 0.127 1.00 81.44 85 LYS A CA 1
ATOM 658 C C . LYS A 1 85 ? -14.204 1.731 -0.073 1.00 81.44 85 LYS A C 1
ATOM 660 O O . LYS A 1 85 ? -14.937 1.215 0.761 1.00 81.44 85 LYS A O 1
ATOM 665 N N . ASP A 1 86 ? -13.786 1.108 -1.168 1.00 89.38 86 ASP A N 1
ATOM 666 C CA . ASP A 1 86 ? -13.943 -0.317 -1.406 1.00 89.38 86 ASP A CA 1
ATOM 667 C C . ASP A 1 86 ? -12.669 -1.017 -0.934 1.00 89.38 86 ASP A C 1
ATOM 669 O O . ASP A 1 86 ? -11.673 -1.134 -1.653 1.00 89.38 86 ASP A O 1
ATOM 673 N N . TRP A 1 87 ? -12.683 -1.426 0.334 1.00 87.69 87 TRP A N 1
ATOM 674 C CA . TRP A 1 87 ? -11.494 -1.970 0.977 1.00 87.69 87 TRP A CA 1
ATOM 675 C C . TRP A 1 87 ? -10.985 -3.237 0.280 1.00 87.69 87 TRP A C 1
ATOM 677 O O . TRP A 1 87 ? -9.775 -3.456 0.272 1.00 87.69 87 TRP A O 1
ATOM 687 N N . ARG A 1 88 ? -11.873 -4.048 -0.318 1.00 90.94 88 ARG A N 1
ATOM 688 C CA . ARG A 1 88 ? -11.489 -5.288 -1.008 1.00 90.94 88 ARG A CA 1
ATOM 689 C C . ARG A 1 88 ? -10.703 -4.967 -2.264 1.00 90.94 88 ARG A C 1
ATOM 691 O O . ARG A 1 88 ? -9.616 -5.500 -2.453 1.00 90.94 88 ARG A O 1
ATOM 698 N N . VAL A 1 89 ? -11.217 -4.048 -3.079 1.00 92.31 89 VAL A N 1
ATOM 699 C CA . VAL A 1 89 ? -10.530 -3.610 -4.299 1.00 92.31 89 VAL A CA 1
ATOM 700 C C . VAL A 1 89 ? -9.209 -2.919 -3.948 1.00 92.31 89 VAL A C 1
ATOM 702 O O . VAL A 1 89 ? -8.189 -3.180 -4.577 1.00 92.31 89 VAL A O 1
ATOM 705 N N . ALA A 1 90 ? -9.178 -2.087 -2.904 1.00 91.31 90 ALA A N 1
ATOM 706 C CA . ALA A 1 90 ? -7.942 -1.433 -2.476 1.00 91.31 90 ALA A CA 1
ATOM 707 C C . ALA A 1 90 ? -6.892 -2.438 -1.966 1.00 91.31 90 ALA A C 1
ATOM 709 O O . ALA A 1 90 ? -5.726 -2.357 -2.351 1.00 91.31 90 ALA A O 1
ATOM 710 N N . ALA A 1 91 ? -7.300 -3.411 -1.144 1.00 90.44 91 ALA A N 1
ATOM 711 C CA . ALA A 1 91 ? -6.418 -4.469 -0.655 1.00 90.44 91 ALA A CA 1
ATOM 712 C C . ALA A 1 91 ? -5.888 -5.342 -1.798 1.00 90.44 91 ALA A C 1
ATOM 714 O O . ALA A 1 91 ? -4.728 -5.743 -1.762 1.00 90.44 91 ALA A O 1
ATOM 715 N N . HIS A 1 92 ? -6.707 -5.587 -2.823 1.00 92.44 92 HIS A N 1
ATOM 716 C CA . HIS A 1 92 ? -6.313 -6.335 -4.015 1.00 92.44 92 HIS A CA 1
ATOM 717 C C . HIS A 1 92 ? -5.163 -5.656 -4.758 1.00 92.44 92 HIS A C 1
ATOM 719 O O . HIS A 1 92 ? -4.124 -6.274 -4.994 1.00 92.44 92 HIS A O 1
ATOM 725 N N . TRP A 1 93 ? -5.279 -4.351 -5.016 1.00 93.75 93 TRP A N 1
ATOM 726 C CA . TRP A 1 93 ? -4.189 -3.581 -5.617 1.00 93.75 93 TRP A CA 1
ATOM 727 C C . TRP A 1 93 ? -2.929 -3.566 -4.742 1.00 93.75 93 TRP A C 1
ATOM 729 O O . TRP A 1 93 ? -1.823 -3.713 -5.262 1.00 93.75 93 TRP A O 1
ATOM 739 N N . CYS A 1 94 ? -3.069 -3.464 -3.416 1.00 91.88 94 CYS A N 1
ATOM 740 C CA . CYS A 1 94 ? -1.927 -3.577 -2.505 1.00 91.88 94 CYS A CA 1
ATOM 741 C C . CYS A 1 94 ? -1.271 -4.968 -2.550 1.00 91.88 94 CYS A C 1
ATOM 743 O O . CYS A 1 94 ? -0.046 -5.069 -2.490 1.00 91.88 94 CYS A O 1
ATOM 745 N N . ALA A 1 95 ? -2.051 -6.044 -2.663 1.00 89.75 95 ALA A N 1
ATOM 746 C CA . ALA A 1 95 ? -1.520 -7.398 -2.783 1.00 89.75 95 ALA A CA 1
ATOM 747 C C . ALA A 1 95 ? -0.772 -7.592 -4.113 1.00 89.75 95 ALA A C 1
ATOM 749 O O . ALA A 1 95 ? 0.328 -8.144 -4.117 1.00 89.75 95 ALA A O 1
ATOM 750 N N . LEU A 1 96 ? -1.293 -7.053 -5.219 1.00 90.00 96 LEU A N 1
ATOM 751 C CA . LEU A 1 96 ? -0.604 -7.075 -6.511 1.00 90.00 96 LEU A CA 1
ATOM 752 C C . LEU A 1 96 ? 0.696 -6.253 -6.489 1.00 90.00 96 LEU A C 1
ATOM 754 O O . LEU A 1 96 ? 1.718 -6.703 -7.007 1.00 90.00 96 LEU A O 1
ATOM 758 N N . ALA A 1 97 ? 0.696 -5.082 -5.839 1.00 89.94 97 ALA A N 1
ATOM 759 C CA . ALA A 1 97 ? 1.907 -4.278 -5.650 1.00 89.94 97 ALA A CA 1
ATOM 760 C C . ALA A 1 97 ? 3.016 -5.068 -4.938 1.00 89.94 97 ALA A C 1
ATOM 762 O O . ALA A 1 97 ? 4.178 -4.967 -5.316 1.00 89.94 97 ALA A O 1
ATOM 763 N N . ARG A 1 98 ? 2.675 -5.913 -3.956 1.00 86.19 98 ARG A N 1
ATOM 764 C CA . ARG A 1 98 ? 3.647 -6.802 -3.296 1.00 86.19 98 ARG A CA 1
ATOM 765 C C . ARG A 1 98 ? 4.269 -7.797 -4.275 1.00 86.19 98 ARG A C 1
ATOM 767 O O . ARG A 1 98 ? 5.480 -8.002 -4.242 1.00 86.19 98 ARG A O 1
ATOM 774 N N . CYS A 1 99 ? 3.453 -8.423 -5.123 1.00 84.00 99 CYS A N 1
ATOM 775 C CA . CYS A 1 99 ? 3.945 -9.378 -6.117 1.00 84.00 99 CYS A CA 1
ATOM 776 C C . CYS A 1 99 ? 4.939 -8.712 -7.080 1.00 84.00 99 CYS A C 1
ATOM 778 O O . CYS A 1 99 ? 5.922 -9.331 -7.476 1.00 84.00 99 CYS A O 1
ATOM 780 N N . LEU A 1 100 ? 4.727 -7.431 -7.388 1.00 84.69 100 LEU A N 1
ATOM 781 C CA . LEU A 1 100 ? 5.624 -6.626 -8.215 1.00 84.69 100 LEU A CA 1
ATOM 782 C C . LEU A 1 100 ? 6.868 -6.141 -7.452 1.00 84.69 100 LEU A C 1
ATOM 784 O O . LEU A 1 100 ? 7.957 -6.148 -8.015 1.00 84.69 100 LEU A O 1
ATOM 788 N N . GLU A 1 101 ? 6.764 -5.798 -6.162 1.00 78.94 101 GLU A N 1
ATOM 789 C CA . GLU A 1 101 ? 7.921 -5.441 -5.318 1.00 78.94 101 GLU A CA 1
ATOM 790 C C . GLU A 1 101 ? 8.984 -6.552 -5.287 1.00 78.94 101 GLU A C 1
ATOM 792 O O . GLU A 1 101 ? 10.170 -6.256 -5.158 1.00 78.94 101 GLU A O 1
ATOM 797 N N . ALA A 1 102 ? 8.577 -7.817 -5.442 1.00 66.12 102 ALA A N 1
ATOM 798 C CA . ALA A 1 102 ? 9.474 -8.973 -5.505 1.00 66.12 102 ALA A CA 1
ATOM 799 C C . ALA A 1 102 ? 10.494 -8.901 -6.645 1.00 66.12 102 ALA A C 1
ATOM 801 O O . ALA A 1 102 ? 11.560 -9.517 -6.576 1.00 66.12 102 ALA A O 1
ATOM 802 N N . ALA A 1 103 ? 10.138 -8.169 -7.699 1.00 61.25 103 ALA A N 1
ATOM 803 C CA . ALA A 1 103 ? 10.906 -8.047 -8.924 1.00 61.25 103 ALA A CA 1
ATOM 804 C C . ALA A 1 103 ? 11.916 -6.884 -8.903 1.00 61.25 103 ALA A C 1
ATOM 806 O O . ALA A 1 103 ? 12.718 -6.777 -9.828 1.00 61.25 103 ALA A O 1
ATOM 807 N N . GLY A 1 104 ? 11.890 -6.000 -7.893 1.00 58.59 104 GLY A N 1
ATOM 808 C CA . GLY A 1 104 ? 12.734 -4.798 -7.840 1.00 58.59 104 GLY A CA 1
ATOM 809 C C . GLY A 1 104 ? 13.713 -4.777 -6.661 1.00 58.59 104 GLY A C 1
ATOM 810 O O . GLY A 1 104 ? 13.288 -4.754 -5.513 1.00 58.59 104 GLY A O 1
ATOM 811 N N . ASP A 1 105 ? 15.021 -4.694 -6.934 1.00 55.34 105 ASP A N 1
ATOM 812 C CA . ASP A 1 105 ? 16.101 -4.779 -5.921 1.00 55.34 105 ASP A CA 1
ATOM 813 C C . ASP A 1 105 ? 16.740 -3.410 -5.552 1.00 55.34 105 ASP A C 1
ATOM 815 O O . ASP A 1 105 ? 17.923 -3.290 -5.239 1.00 55.34 105 ASP A O 1
ATOM 819 N N . GLY A 1 106 ? 15.979 -2.312 -5.640 1.00 58.25 106 GLY A N 1
ATOM 820 C CA . GLY A 1 106 ? 16.506 -0.949 -5.465 1.00 58.25 106 GLY A CA 1
ATOM 821 C C . GLY A 1 106 ? 16.228 -0.339 -4.089 1.00 58.25 106 GLY A C 1
ATOM 822 O O . GLY A 1 106 ? 15.158 0.222 -3.894 1.00 58.25 106 GLY A O 1
ATOM 823 N N . ALA A 1 107 ? 17.198 -0.333 -3.167 1.00 57.69 107 ALA A N 1
ATOM 824 C CA . ALA A 1 107 ? 17.005 0.042 -1.751 1.00 57.69 107 ALA A CA 1
ATOM 825 C C . ALA A 1 107 ? 16.297 1.393 -1.466 1.00 57.69 107 ALA A C 1
ATOM 827 O O . ALA A 1 107 ? 15.585 1.505 -0.471 1.00 57.69 107 ALA A O 1
ATOM 828 N N . GLY A 1 108 ? 16.475 2.423 -2.304 1.00 66.38 108 GLY A N 1
ATOM 829 C CA . GLY A 1 108 ? 15.825 3.733 -2.127 1.00 66.38 108 GLY A CA 1
ATOM 830 C C . GLY A 1 108 ? 14.381 3.774 -2.652 1.00 66.38 108 GLY A C 1
ATOM 831 O O . GLY A 1 108 ? 13.454 3.962 -1.863 1.00 66.38 108 GLY A O 1
ATOM 832 N N . PRO A 1 109 ? 14.163 3.576 -3.966 1.00 74.69 109 PRO A N 1
ATOM 833 C CA . PRO A 1 109 ? 12.823 3.527 -4.559 1.00 74.69 109 PRO A CA 1
ATOM 834 C C . PRO A 1 109 ? 11.925 2.435 -3.961 1.00 74.69 109 PRO A C 1
ATOM 836 O O . PRO A 1 109 ? 10.729 2.651 -3.782 1.00 74.69 109 PRO A O 1
ATOM 839 N N . TRP A 1 110 ? 12.504 1.294 -3.582 1.00 79.62 110 TRP A N 1
ATOM 840 C CA . TRP A 1 110 ? 11.785 0.198 -2.935 1.00 79.62 110 TRP A CA 1
ATOM 841 C C . TRP A 1 110 ? 11.201 0.602 -1.580 1.00 79.62 110 TRP A C 1
ATOM 843 O O . TRP A 1 110 ? 10.047 0.290 -1.300 1.00 79.62 110 TRP A O 1
ATOM 853 N N . ALA A 1 111 ? 11.954 1.338 -0.753 1.00 81.25 111 ALA A N 1
ATOM 854 C CA . ALA A 1 111 ? 11.481 1.758 0.566 1.00 81.25 111 ALA A CA 1
ATOM 855 C C . ALA A 1 111 ? 10.241 2.662 0.462 1.00 81.25 111 ALA A C 1
ATOM 857 O O . ALA A 1 111 ? 9.303 2.504 1.237 1.00 81.25 111 ALA A O 1
ATOM 858 N N . MET A 1 112 ? 10.211 3.568 -0.519 1.00 86.44 112 MET A N 1
ATOM 859 C CA . MET A 1 112 ? 9.060 4.439 -0.787 1.00 86.44 112 MET A CA 1
ATOM 860 C C . MET A 1 112 ? 7.845 3.642 -1.265 1.00 86.44 112 MET A C 1
ATOM 862 O O . MET A 1 112 ? 6.763 3.772 -0.701 1.00 86.44 112 MET A O 1
ATOM 866 N N . VAL A 1 113 ? 8.031 2.769 -2.256 1.00 85.88 113 VAL A N 1
ATOM 867 C CA . VAL A 1 113 ? 6.946 1.939 -2.795 1.00 85.88 113 VAL A CA 1
ATOM 868 C C . VAL A 1 113 ? 6.359 1.020 -1.725 1.00 85.88 113 VAL A C 1
ATOM 870 O O . VAL A 1 113 ? 5.138 0.962 -1.569 1.00 85.88 113 VAL A O 1
ATOM 873 N N . ARG A 1 114 ? 7.219 0.356 -0.943 1.00 86.62 114 ARG A N 1
ATOM 874 C CA . ARG A 1 114 ? 6.783 -0.532 0.135 1.00 86.62 114 ARG A CA 1
ATOM 875 C C . ARG A 1 114 ? 6.108 0.227 1.264 1.00 86.62 114 ARG A C 1
ATOM 877 O O . ARG A 1 114 ? 5.130 -0.267 1.823 1.00 86.62 114 ARG A O 1
ATOM 884 N N . PHE A 1 115 ? 6.593 1.427 1.581 1.00 89.50 115 PHE A N 1
ATOM 885 C CA . PHE A 1 115 ? 5.921 2.319 2.517 1.00 89.50 115 PHE A CA 1
ATOM 886 C C . PHE A 1 115 ? 4.495 2.634 2.051 1.00 89.50 115 PHE A C 1
ATOM 888 O O . PHE A 1 115 ? 3.556 2.436 2.818 1.00 89.50 115 PHE A O 1
ATOM 895 N N . GLU A 1 116 ? 4.328 3.093 0.807 1.00 90.94 116 GLU A N 1
ATOM 896 C CA . GLU A 1 116 ? 3.024 3.450 0.239 1.00 90.94 116 GLU A CA 1
ATOM 897 C C . GLU A 1 116 ? 2.070 2.254 0.223 1.00 90.94 116 GLU A C 1
ATOM 899 O O . GLU A 1 116 ? 0.946 2.367 0.713 1.00 90.94 116 GLU A O 1
ATOM 904 N N . ARG A 1 117 ? 2.526 1.088 -0.255 1.00 91.38 117 ARG A N 1
ATOM 905 C CA . ARG A 1 117 ? 1.729 -0.147 -0.258 1.00 91.38 117 ARG A CA 1
ATOM 906 C C . ARG A 1 117 ? 1.237 -0.486 1.145 1.00 91.38 117 ARG A C 1
ATOM 908 O O . ARG A 1 117 ? 0.040 -0.691 1.343 1.00 91.38 117 ARG A O 1
ATOM 915 N N . LEU A 1 118 ? 2.150 -0.555 2.119 1.00 91.50 118 LEU A N 1
ATOM 916 C CA . LEU A 1 118 ? 1.814 -0.905 3.500 1.00 91.50 118 LEU A CA 1
ATOM 917 C C . LEU A 1 118 ? 0.885 0.133 4.132 1.00 91.50 118 LEU A C 1
ATOM 919 O O . LEU A 1 118 ? -0.039 -0.243 4.850 1.00 91.50 118 LEU A O 1
ATOM 923 N N . PHE A 1 119 ? 1.080 1.420 3.840 1.00 92.75 119 PHE A N 1
ATOM 924 C CA . PHE A 1 119 ? 0.226 2.482 4.357 1.00 92.75 119 PHE A CA 1
ATOM 925 C C . PHE A 1 119 ? -1.186 2.401 3.764 1.00 92.75 119 PHE A C 1
ATOM 927 O O . PHE A 1 119 ? -2.169 2.411 4.505 1.00 92.75 119 PHE A O 1
ATOM 934 N N . HIS A 1 120 ? -1.313 2.231 2.447 1.00 91.31 120 HIS A N 1
ATOM 935 C CA . HIS A 1 120 ? -2.610 2.066 1.790 1.00 91.31 120 HIS A CA 1
ATOM 936 C C . HIS A 1 120 ? -3.317 0.779 2.221 1.00 91.31 120 HIS A C 1
ATOM 938 O O . HIS A 1 120 ? -4.520 0.806 2.488 1.00 91.31 120 HIS A O 1
ATOM 944 N N . ALA A 1 121 ? -2.579 -0.325 2.381 1.00 89.19 121 ALA A N 1
ATOM 945 C CA . ALA A 1 121 ? -3.110 -1.548 2.971 1.00 89.19 121 ALA A CA 1
ATOM 946 C C . ALA A 1 121 ? -3.611 -1.276 4.397 1.00 89.19 121 ALA A C 1
ATOM 948 O O . ALA A 1 121 ? -4.759 -1.572 4.713 1.00 89.19 121 ALA A O 1
ATOM 949 N N . ALA A 1 122 ? -2.806 -0.637 5.250 1.00 92.00 122 ALA A N 1
ATOM 950 C CA . ALA A 1 122 ? -3.217 -0.291 6.606 1.00 92.00 122 ALA A CA 1
ATOM 951 C C . ALA A 1 122 ? -4.518 0.517 6.638 1.00 92.00 122 ALA A C 1
ATOM 953 O O . ALA A 1 122 ? -5.388 0.237 7.466 1.00 92.00 122 ALA A O 1
ATOM 954 N N . GLU A 1 123 ? -4.663 1.502 5.751 1.00 90.50 123 GLU A N 1
ATOM 955 C CA . GLU A 1 123 ? -5.857 2.335 5.661 1.00 90.50 123 GLU A CA 1
ATOM 956 C C . GLU A 1 123 ? -7.087 1.561 5.184 1.00 90.50 123 GLU A C 1
ATOM 958 O O . GLU A 1 123 ? -8.127 1.641 5.841 1.00 90.50 123 GLU A O 1
ATOM 963 N N . ALA A 1 124 ? -6.975 0.785 4.102 1.00 86.69 124 ALA A N 1
ATOM 964 C CA . ALA A 1 124 ? -8.074 -0.033 3.587 1.00 86.69 124 ALA A CA 1
ATOM 965 C C . ALA A 1 124 ? -8.571 -1.024 4.654 1.00 86.69 124 ALA A C 1
ATOM 967 O O . ALA A 1 124 ? -9.765 -1.102 4.950 1.00 86.69 124 ALA A O 1
ATOM 968 N N . ILE A 1 125 ? -7.638 -1.709 5.319 1.00 87.81 125 ILE A N 1
ATOM 969 C CA . ILE A 1 125 ? -7.937 -2.681 6.374 1.00 87.81 125 ILE A CA 1
ATOM 970 C C . ILE A 1 125 ? -8.555 -1.995 7.601 1.00 87.81 125 ILE A C 1
ATOM 972 O O . ILE A 1 125 ? -9.487 -2.519 8.214 1.00 87.81 125 ILE A O 1
ATOM 976 N N . ARG A 1 126 ? -8.075 -0.800 7.964 1.00 86.94 126 ARG A N 1
ATOM 977 C CA . ARG A 1 126 ? -8.650 -0.005 9.061 1.00 86.94 126 ARG A CA 1
ATOM 978 C C . ARG A 1 126 ? -10.098 0.387 8.772 1.00 86.94 126 ARG A C 1
ATOM 980 O O . ARG A 1 126 ? -10.906 0.368 9.697 1.00 86.94 126 ARG A O 1
ATOM 987 N N . VAL A 1 127 ? -10.432 0.744 7.529 1.00 82.75 127 VAL A N 1
ATOM 988 C CA . VAL A 1 127 ? -11.819 1.039 7.121 1.00 82.75 127 VAL A CA 1
ATOM 989 C C . VAL A 1 127 ? -12.696 -0.200 7.309 1.00 82.75 127 VAL A C 1
ATOM 991 O O . VAL A 1 127 ? -13.717 -0.107 7.986 1.00 82.75 127 VAL A O 1
ATOM 994 N N . ALA A 1 128 ? -12.243 -1.375 6.861 1.00 81.75 128 ALA A N 1
ATOM 995 C CA . ALA A 1 128 ? -12.954 -2.636 7.094 1.00 81.75 128 ALA A CA 1
ATOM 996 C C . ALA A 1 128 ? -13.165 -2.934 8.595 1.00 81.75 128 ALA A C 1
ATOM 998 O O . ALA A 1 128 ? -14.240 -3.364 9.008 1.00 81.75 128 ALA A O 1
ATOM 999 N N . GLY A 1 129 ? -12.167 -2.642 9.438 1.00 74.62 129 GLY A N 1
ATOM 1000 C CA . GLY A 1 129 ? -12.265 -2.789 10.895 1.00 74.62 129 GLY A CA 1
ATOM 1001 C C . GLY A 1 129 ? -13.187 -1.770 11.586 1.00 74.62 129 GLY A C 1
ATOM 1002 O O . GLY A 1 129 ? -13.651 -2.030 12.698 1.00 74.62 129 GLY A O 1
ATOM 1003 N N . LYS A 1 130 ? -13.475 -0.622 10.953 1.00 70.81 130 LYS A N 1
ATOM 1004 C CA . LYS A 1 130 ? -14.376 0.424 11.477 1.00 70.81 130 LYS A CA 1
ATOM 1005 C C . LYS A 1 130 ? -15.853 0.089 11.271 1.00 70.81 130 LYS A C 1
ATOM 1007 O O . LYS A 1 130 ? -16.662 0.417 12.139 1.00 70.81 130 LYS A O 1
ATOM 1012 N N . ASP A 1 131 ? -16.189 -0.598 10.182 1.00 58.66 131 ASP A N 1
ATOM 1013 C CA . ASP A 1 131 ? -17.579 -0.848 9.773 1.00 58.66 131 ASP A CA 1
ATOM 1014 C C . ASP A 1 131 ? -18.262 -2.023 10.509 1.00 58.66 131 ASP A C 1
ATOM 1016 O O . ASP A 1 131 ? -19.452 -2.273 10.317 1.00 58.66 131 ASP A O 1
ATOM 1020 N N . VAL A 1 132 ? -17.556 -2.715 11.415 1.00 53.50 132 VAL A N 1
ATOM 1021 C CA . VAL A 1 132 ? -18.048 -3.933 12.097 1.00 53.50 132 VAL A CA 1
ATOM 1022 C C . VAL A 1 132 ? -18.239 -3.741 13.615 1.00 53.50 132 VAL A C 1
ATOM 1024 O O . VAL A 1 132 ? -18.246 -4.692 14.391 1.00 53.50 132 VAL A O 1
ATOM 1027 N N . LEU A 1 133 ? -18.491 -2.516 14.088 1.00 49.84 133 LEU A N 1
ATOM 1028 C CA . LEU A 1 133 ? -19.014 -2.295 15.449 1.00 49.84 133 LEU A CA 1
ATOM 1029 C C . LEU A 1 133 ? -20.519 -2.621 15.521 1.00 49.84 133 LEU A C 1
ATOM 1031 O O . LEU A 1 133 ? -21.343 -1.766 15.841 1.00 49.84 133 LEU A O 1
ATOM 1035 N N . LYS A 1 134 ? -20.892 -3.865 15.216 1.00 47.41 134 LYS A N 1
ATOM 1036 C CA . LYS A 1 134 ? -22.189 -4.424 15.603 1.00 47.41 134 LYS A CA 1
ATOM 1037 C C . LYS A 1 134 ? -21.933 -5.441 16.703 1.00 47.41 134 LYS A C 1
ATOM 1039 O O . LYS A 1 134 ? -21.204 -6.405 16.497 1.00 47.41 134 LYS A O 1
ATOM 1044 N N . ASN A 1 135 ? -22.507 -5.194 17.879 1.00 45.41 135 ASN A N 1
ATOM 1045 C CA . ASN A 1 135 ? -22.629 -6.232 18.891 1.00 45.41 135 ASN A CA 1
ATOM 1046 C C . ASN A 1 135 ? -23.466 -7.343 18.265 1.00 45.41 135 ASN A C 1
ATOM 1048 O O . ASN A 1 135 ? -24.643 -7.126 17.987 1.00 45.41 135 ASN A O 1
ATOM 1052 N N . ASP A 1 136 ? -22.860 -8.496 18.017 1.00 46.62 136 ASP A N 1
ATOM 1053 C CA . ASP A 1 136 ? -23.651 -9.695 17.804 1.00 46.62 136 ASP A CA 1
ATOM 1054 C C . ASP A 1 136 ? -24.389 -9.997 19.116 1.00 46.62 136 ASP A C 1
ATOM 1056 O O . ASP A 1 136 ? -23.823 -9.825 20.205 1.00 46.62 136 ASP A O 1
ATOM 1060 N N . GLU A 1 137 ? -25.644 -10.436 19.032 1.00 51.97 137 GLU A N 1
ATOM 1061 C CA . GLU A 1 137 ? -26.512 -10.704 20.194 1.00 51.97 137 GLU A CA 1
ATOM 1062 C C . GLU A 1 137 ? -25.922 -11.785 21.129 1.00 51.97 137 GLU A C 1
ATOM 1064 O O . GLU A 1 137 ? -26.364 -11.961 22.262 1.00 51.97 137 GLU A O 1
ATOM 1069 N N . THR A 1 138 ? -24.858 -12.465 20.687 1.00 51.09 138 THR A N 1
ATOM 1070 C CA . THR A 1 138 ? -24.126 -13.521 21.397 1.00 51.09 138 THR A CA 1
ATOM 1071 C C . THR A 1 138 ? -22.816 -13.087 22.072 1.00 51.09 138 THR A C 1
ATOM 1073 O O . THR A 1 138 ? -22.124 -13.932 22.638 1.00 51.09 138 THR A O 1
ATOM 1076 N N . GLY A 1 139 ? -22.412 -11.811 22.009 1.00 50.72 139 GLY A N 1
ATOM 1077 C CA . GLY A 1 139 ? -21.231 -11.313 22.739 1.00 50.72 139 GLY A CA 1
ATOM 1078 C C . GLY A 1 139 ? -19.868 -11.856 22.269 1.00 50.72 139 GLY A C 1
ATOM 1079 O O . GLY A 1 139 ? -18.892 -11.795 23.018 1.00 50.72 139 GLY A O 1
ATOM 1080 N N . ARG A 1 140 ? -19.769 -12.385 21.040 1.00 48.50 140 ARG A N 1
ATOM 1081 C CA . ARG A 1 140 ? -18.499 -12.818 20.429 1.00 48.50 140 ARG A CA 1
ATOM 1082 C C . ARG A 1 140 ? -17.882 -11.687 19.593 1.00 48.50 140 ARG A C 1
ATOM 1084 O O . ARG A 1 140 ? -18.511 -11.170 18.681 1.00 48.50 140 ARG A O 1
ATOM 1091 N N . LEU A 1 141 ? -16.633 -11.328 19.901 1.00 49.66 141 LEU A N 1
ATOM 1092 C CA . LEU A 1 141 ? -15.761 -10.470 19.083 1.00 49.66 141 LEU A CA 1
ATOM 1093 C C . LEU A 1 141 ? -15.140 -11.324 17.970 1.00 49.66 141 LEU A C 1
ATOM 1095 O O . LEU A 1 141 ? -14.272 -12.135 18.289 1.00 49.66 141 LEU A O 1
ATOM 1099 N N . THR A 1 142 ? -15.548 -11.204 16.700 1.00 52.75 142 THR A N 1
ATOM 1100 C CA . THR A 1 142 ? -15.063 -12.184 15.694 1.00 52.75 142 THR A CA 1
ATOM 1101 C C . THR A 1 142 ? -14.567 -11.687 14.336 1.00 52.75 142 THR A C 1
ATOM 1103 O O . THR A 1 142 ? -14.024 -12.504 13.608 1.00 52.75 142 THR A O 1
ATOM 1106 N N . LEU A 1 143 ? -14.588 -10.399 13.986 1.00 55.66 143 LEU A N 1
ATOM 1107 C CA . LEU A 1 143 ? -13.902 -9.906 12.765 1.00 55.66 143 LEU A CA 1
ATOM 1108 C C . LEU A 1 143 ? -13.191 -8.536 12.867 1.00 55.66 143 LEU A C 1
ATOM 1110 O O . LEU A 1 143 ? -12.150 -8.391 12.219 1.00 55.66 143 LEU A O 1
ATOM 1114 N N . PRO A 1 144 ? -13.642 -7.547 13.670 1.00 65.75 144 PRO A N 1
ATOM 1115 C CA . PRO A 1 144 ? -12.997 -6.227 13.725 1.00 65.75 144 PRO A CA 1
ATOM 1116 C C . PRO A 1 144 ? -11.544 -6.289 14.210 1.00 65.75 144 PRO A C 1
ATOM 1118 O O . PRO A 1 144 ? -10.659 -5.665 13.628 1.00 65.75 144 PRO A O 1
ATOM 1121 N N . ASP A 1 145 ? -11.279 -7.093 15.242 1.00 76.25 145 ASP A N 1
ATOM 1122 C CA . ASP A 1 145 ? -9.964 -7.173 15.884 1.00 76.25 145 ASP A CA 1
ATOM 1123 C C . ASP A 1 145 ? -8.882 -7.726 14.955 1.00 76.25 145 ASP A C 1
ATOM 1125 O O . ASP A 1 145 ? -7.740 -7.276 15.015 1.00 76.25 145 ASP A O 1
ATOM 1129 N N . TYR A 1 146 ? -9.222 -8.681 14.083 1.00 80.75 146 TYR A N 1
ATOM 1130 C CA . TYR A 1 146 ? -8.270 -9.234 13.117 1.00 80.75 146 TYR A CA 1
ATOM 1131 C C . TYR A 1 146 ? -7.808 -8.160 12.124 1.00 80.75 146 TYR A C 1
ATOM 1133 O O . TYR A 1 146 ? -6.606 -7.957 11.952 1.00 80.75 146 TYR A O 1
ATOM 1141 N N . HIS A 1 147 ? -8.755 -7.414 11.547 1.00 85.81 147 HIS A N 1
ATOM 1142 C CA . HIS A 1 147 ? -8.464 -6.319 10.621 1.00 85.81 147 HIS A CA 1
ATOM 1143 C C . HIS A 1 147 ? -7.659 -5.220 11.317 1.00 85.81 147 HIS A C 1
ATOM 1145 O O . HIS A 1 147 ? -6.613 -4.803 10.830 1.00 85.81 147 HIS A O 1
ATOM 1151 N N . LEU A 1 148 ? -8.077 -4.797 12.511 1.00 87.56 148 LEU A N 1
ATOM 1152 C CA . LEU A 1 148 ? -7.357 -3.774 13.266 1.00 87.56 148 LEU A CA 1
ATOM 1153 C C . LEU A 1 148 ? -5.931 -4.212 13.630 1.00 87.56 148 LEU A C 1
ATOM 1155 O O . LEU A 1 148 ? -5.006 -3.411 13.520 1.00 87.56 148 LEU A O 1
ATOM 1159 N N . ARG A 1 149 ? -5.707 -5.484 13.987 1.00 87.06 149 ARG A N 1
ATOM 1160 C CA . ARG A 1 149 ? -4.355 -6.021 14.230 1.00 87.06 149 ARG A CA 1
ATOM 1161 C C . ARG A 1 149 ? -3.512 -6.096 12.956 1.00 87.06 149 ARG A C 1
ATOM 1163 O O . ARG A 1 149 ? -2.312 -5.834 13.025 1.00 87.06 149 ARG A O 1
ATOM 1170 N N . ALA A 1 150 ? -4.107 -6.439 11.815 1.00 87.00 150 ALA A N 1
ATOM 1171 C CA . ALA A 1 150 ? -3.417 -6.429 10.525 1.00 87.00 150 ALA A CA 1
ATOM 1172 C C . ALA A 1 150 ? -3.030 -4.998 10.114 1.00 87.00 150 ALA A C 1
ATOM 1174 O O . ALA A 1 150 ? -1.869 -4.742 9.807 1.00 87.00 150 ALA A O 1
ATOM 1175 N N . SER A 1 151 ? -3.956 -4.042 10.236 1.00 90.69 151 SER A N 1
ATOM 1176 C CA . SER A 1 151 ? -3.686 -2.615 10.024 1.00 90.69 151 SER A CA 1
ATOM 1177 C C . SER A 1 151 ? -2.574 -2.103 10.947 1.00 90.69 151 SER A C 1
ATOM 1179 O O . SER A 1 151 ? -1.624 -1.471 10.486 1.00 90.69 151 SER A O 1
ATOM 1181 N N . HIS A 1 152 ? -2.626 -2.453 12.238 1.00 91.19 152 HIS A N 1
ATOM 1182 C CA . HIS A 1 152 ? -1.580 -2.111 13.202 1.00 91.19 152 HIS A CA 1
ATOM 1183 C C . HIS A 1 152 ? -0.206 -2.641 12.773 1.00 91.19 152 HIS A C 1
ATOM 1185 O O . HIS A 1 152 ? 0.784 -1.917 12.849 1.00 91.19 152 HIS A O 1
ATOM 1191 N N . ARG A 1 153 ? -0.135 -3.890 12.295 1.00 90.56 153 ARG A N 1
ATOM 1192 C CA . ARG A 1 153 ? 1.112 -4.494 11.808 1.00 90.56 153 ARG A CA 1
ATOM 1193 C C . ARG A 1 153 ? 1.690 -3.713 10.629 1.00 90.56 153 ARG A C 1
ATOM 1195 O O . ARG A 1 153 ? 2.860 -3.349 10.681 1.00 90.56 153 ARG A O 1
ATOM 1202 N N . CYS A 1 154 ? 0.873 -3.401 9.624 1.00 91.38 154 CYS A N 1
ATOM 1203 C CA . CYS A 1 154 ? 1.306 -2.607 8.474 1.00 91.38 154 CYS A CA 1
ATOM 1204 C C . CYS A 1 154 ? 1.877 -1.251 8.902 1.00 91.38 154 CYS A C 1
ATOM 1206 O O . CYS A 1 154 ? 2.953 -0.866 8.458 1.00 91.38 154 CYS A O 1
ATOM 1208 N N . LEU A 1 155 ? 1.198 -0.550 9.814 1.00 92.38 155 LEU A N 1
ATOM 1209 C CA . LEU A 1 155 ? 1.642 0.761 10.289 1.00 92.38 155 LEU A CA 1
ATOM 1210 C C . LEU A 1 155 ? 2.955 0.705 11.083 1.00 92.38 155 LEU A C 1
ATOM 1212 O O . LEU A 1 155 ? 3.759 1.631 10.994 1.00 92.38 155 LEU A O 1
ATOM 1216 N N . ARG A 1 156 ? 3.195 -0.371 11.843 1.00 91.44 156 ARG A N 1
ATOM 1217 C CA . ARG A 1 156 ? 4.471 -0.587 12.545 1.00 91.44 156 ARG A CA 1
ATOM 1218 C C . ARG A 1 156 ? 5.622 -0.817 11.568 1.00 91.44 156 ARG A C 1
ATOM 1220 O O . ARG A 1 156 ? 6.718 -0.316 11.799 1.00 91.44 156 ARG A O 1
ATOM 1227 N N . GLU A 1 157 ? 5.372 -1.508 10.461 1.00 89.81 157 GLU A N 1
ATOM 1228 C CA . GLU A 1 157 ? 6.368 -1.643 9.395 1.00 89.81 157 GLU A CA 1
ATOM 1229 C C . GLU A 1 157 ? 6.584 -0.330 8.634 1.00 89.81 157 GLU A C 1
ATOM 1231 O O . GLU A 1 157 ? 7.727 0.019 8.350 1.00 89.81 157 GLU A O 1
ATOM 1236 N N . CYS A 1 158 ? 5.532 0.456 8.376 1.00 90.88 158 CYS A N 1
ATOM 1237 C CA . CYS A 1 158 ? 5.683 1.814 7.840 1.00 90.88 158 CYS A CA 1
ATOM 1238 C C . CYS A 1 158 ? 6.588 2.673 8.735 1.00 90.88 158 CYS A C 1
ATOM 1240 O O . CYS A 1 158 ? 7.466 3.369 8.230 1.00 90.88 158 CYS A O 1
ATOM 1242 N N . GLU A 1 159 ? 6.401 2.608 10.058 1.00 90.06 159 GLU A N 1
ATOM 1243 C CA . GLU A 1 159 ? 7.261 3.288 11.029 1.00 90.06 159 GLU A CA 1
ATOM 1244 C C . GLU A 1 159 ? 8.712 2.780 10.953 1.00 90.06 159 GLU A C 1
ATOM 1246 O O . GLU A 1 159 ? 9.635 3.586 10.881 1.00 90.06 159 GLU A O 1
ATOM 1251 N N . SER A 1 160 ? 8.922 1.461 10.906 1.00 87.62 160 SER A N 1
ATOM 1252 C CA . SER A 1 160 ? 10.250 0.836 10.771 1.00 87.62 160 SER A CA 1
ATOM 1253 C C . SER A 1 160 ? 10.991 1.286 9.503 1.00 87.62 160 SER A C 1
ATOM 1255 O O . SER A 1 160 ? 12.156 1.691 9.568 1.00 87.62 160 SER A O 1
ATOM 1257 N N . ILE A 1 161 ? 10.305 1.279 8.353 1.00 85.69 161 ILE A N 1
ATOM 1258 C CA . ILE A 1 161 ? 10.845 1.763 7.077 1.00 85.69 161 ILE A CA 1
ATOM 1259 C C . ILE A 1 161 ? 11.185 3.249 7.185 1.00 85.69 161 ILE A C 1
ATOM 1261 O O . ILE A 1 161 ? 12.295 3.638 6.831 1.00 85.69 161 ILE A O 1
ATOM 1265 N N . TRP A 1 162 ? 10.278 4.072 7.715 1.00 86.06 162 TRP A N 1
ATOM 1266 C CA . TRP A 1 162 ? 10.510 5.509 7.841 1.00 86.06 162 TRP A CA 1
ATOM 1267 C C . TRP A 1 162 ? 11.690 5.841 8.763 1.00 86.06 162 TRP A C 1
ATOM 1269 O O . TRP A 1 162 ? 12.528 6.666 8.409 1.00 86.06 162 TRP A O 1
ATOM 1279 N N . LEU A 1 163 ? 11.824 5.162 9.907 1.00 84.19 163 LEU A N 1
ATOM 1280 C CA . LEU A 1 163 ? 12.958 5.358 10.817 1.00 84.19 163 LEU A CA 1
ATOM 1281 C C . LEU A 1 163 ? 14.303 5.035 10.149 1.00 84.19 163 LEU A C 1
ATOM 1283 O O . LEU A 1 163 ? 15.314 5.666 10.457 1.00 84.19 163 LEU A O 1
ATOM 1287 N N . ARG A 1 164 ? 14.321 4.063 9.229 1.00 81.62 164 ARG A N 1
ATOM 1288 C CA . ARG A 1 164 ? 15.526 3.656 8.495 1.00 81.62 164 ARG A CA 1
ATOM 1289 C C . ARG A 1 164 ? 15.779 4.496 7.238 1.00 81.62 164 ARG A C 1
ATOM 1291 O O . ARG A 1 164 ? 16.938 4.717 6.892 1.00 81.62 164 ARG A O 1
ATOM 1298 N N . TRP A 1 165 ? 14.725 4.998 6.598 1.00 82.06 165 TRP A N 1
ATOM 1299 C CA . TRP A 1 165 ? 14.768 5.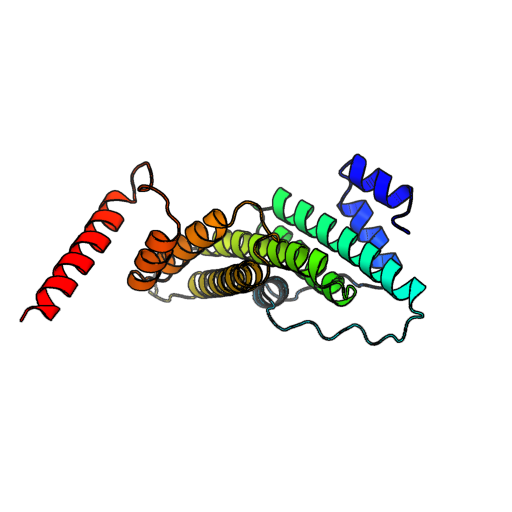861 5.415 1.00 82.06 165 TRP A CA 1
ATOM 1300 C C . TRP A 1 165 ? 13.818 7.063 5.571 1.00 82.06 165 TRP A C 1
ATOM 1302 O O . TRP A 1 165 ? 12.745 7.079 4.969 1.00 82.06 165 TRP A O 1
ATOM 1312 N N . PRO A 1 166 ? 14.206 8.119 6.313 1.00 82.81 166 PRO A N 1
ATOM 1313 C CA . PRO A 1 166 ? 13.301 9.230 6.642 1.00 82.81 166 PRO A CA 1
ATOM 1314 C C . PRO A 1 166 ? 12.748 10.008 5.441 1.00 82.81 166 PRO A C 1
ATOM 1316 O O . PRO A 1 166 ? 11.735 10.690 5.566 1.00 82.81 166 PRO A O 1
ATOM 1319 N N . SER A 1 167 ? 13.398 9.910 4.278 1.00 83.38 167 SER A N 1
ATOM 1320 C CA . SER A 1 167 ? 12.975 10.535 3.022 1.00 83.38 167 SER A CA 1
ATOM 1321 C C . SER A 1 167 ? 11.951 9.718 2.221 1.00 83.38 167 SER A C 1
ATOM 1323 O O . SER A 1 167 ? 11.515 10.181 1.169 1.00 83.38 167 SER A O 1
ATOM 1325 N N . CYS A 1 168 ? 11.554 8.522 2.679 1.00 80.56 168 CYS A N 1
ATOM 1326 C CA . CYS A 1 168 ? 10.608 7.664 1.957 1.00 80.56 168 CYS A CA 1
ATOM 1327 C C . CYS A 1 168 ? 9.160 8.184 1.984 1.00 80.56 168 CYS A C 1
ATOM 1329 O O . CYS A 1 168 ? 8.337 7.723 1.202 1.00 80.56 168 CYS A O 1
ATOM 1331 N N . THR A 1 169 ? 8.839 9.129 2.873 1.00 81.56 169 THR A N 1
ATOM 1332 C CA . THR A 1 169 ? 7.531 9.788 2.951 1.00 81.56 169 THR A CA 1
ATOM 1333 C C . THR A 1 169 ? 7.686 11.249 3.358 1.00 81.56 169 THR A C 1
ATOM 1335 O O . THR A 1 169 ? 8.504 11.589 4.211 1.00 81.56 169 THR A O 1
ATOM 1338 N N . SER A 1 170 ? 6.873 12.126 2.770 1.00 79.25 170 SER A N 1
ATOM 1339 C CA . SER A 1 170 ? 6.795 13.543 3.140 1.00 79.25 170 SER A CA 1
ATOM 1340 C C . SER A 1 170 ? 5.804 13.822 4.275 1.00 79.25 170 SER A C 1
ATOM 1342 O O . SER A 1 170 ? 5.592 14.981 4.624 1.00 79.25 170 SER A O 1
ATOM 1344 N N . SER A 1 171 ? 5.115 12.803 4.802 1.00 81.00 171 SER A N 1
ATOM 1345 C CA . SER A 1 171 ? 4.022 12.987 5.773 1.00 81.00 171 SER A CA 1
ATOM 1346 C C . SER A 1 171 ? 4.009 11.910 6.867 1.00 81.00 171 SER A C 1
ATOM 1348 O O . SER A 1 171 ? 3.025 11.173 7.000 1.00 81.00 171 SER A O 1
ATOM 1350 N N . PRO A 1 172 ? 5.081 11.793 7.671 1.00 77.31 172 PRO A N 1
ATOM 1351 C CA . PRO A 1 172 ? 5.201 10.766 8.709 1.00 77.31 172 PRO A CA 1
ATOM 1352 C C . PRO A 1 172 ? 4.167 10.896 9.839 1.00 77.31 172 PRO A C 1
ATOM 1354 O O . PRO A 1 172 ? 3.838 9.912 10.499 1.00 77.31 172 PRO A O 1
ATOM 1357 N N . GLU A 1 173 ? 3.573 12.075 10.044 1.00 78.69 173 GLU A N 1
ATOM 1358 C CA . GLU A 1 173 ? 2.540 12.296 11.065 1.00 78.69 1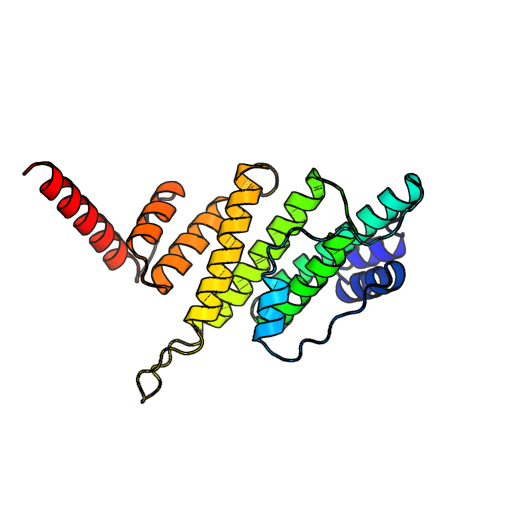73 GLU A CA 1
ATOM 1359 C C . GLU A 1 173 ? 1.272 11.475 10.795 1.00 78.69 173 GLU A C 1
ATOM 1361 O O . GLU A 1 173 ? 0.517 11.156 11.720 1.00 78.69 173 GLU A O 1
ATOM 1366 N N . SER A 1 174 ? 1.029 11.130 9.527 1.00 83.31 174 SER A N 1
ATOM 1367 C CA . SER A 1 174 ? -0.087 10.274 9.122 1.00 83.31 174 SER A CA 1
ATOM 1368 C C . SER A 1 174 ? 0.026 8.870 9.728 1.00 83.31 174 SER A C 1
ATOM 1370 O O . SER A 1 174 ? -0.979 8.337 10.201 1.00 83.31 174 SER A O 1
ATOM 1372 N N . ILE A 1 175 ? 1.247 8.325 9.822 1.00 87.00 175 ILE A N 1
ATOM 1373 C CA . ILE A 1 175 ? 1.542 7.017 10.424 1.00 87.00 175 ILE A CA 1
ATOM 1374 C C . ILE A 1 175 ? 1.148 7.042 11.897 1.00 87.00 175 ILE A C 1
ATOM 1376 O O . ILE A 1 175 ? 0.347 6.226 12.344 1.00 87.00 175 ILE A O 1
ATOM 1380 N N . TYR A 1 176 ? 1.661 8.023 12.642 1.00 84.75 176 TYR A N 1
ATOM 1381 C CA . TYR A 1 176 ? 1.434 8.137 14.080 1.00 84.75 176 TYR A CA 1
ATOM 1382 C C . TYR A 1 176 ? -0.027 8.408 14.430 1.00 84.75 176 TYR A C 1
ATOM 1384 O O . TYR A 1 176 ? -0.548 7.852 15.397 1.00 84.75 176 TYR A O 1
ATOM 1392 N N . THR A 1 177 ? -0.714 9.212 13.616 1.00 85.50 177 THR A N 1
ATOM 1393 C CA . THR A 1 177 ? -2.156 9.436 13.771 1.00 85.50 177 THR A CA 1
ATOM 1394 C C . THR A 1 177 ? -2.926 8.127 13.581 1.00 85.50 177 THR A C 1
ATOM 1396 O O . THR A 1 177 ? -3.751 7.771 14.423 1.00 85.50 177 THR A O 1
ATOM 1399 N N . CYS A 1 178 ? -2.622 7.371 12.521 1.00 87.44 178 CYS A N 1
ATOM 1400 C CA . CYS A 1 178 ? -3.278 6.093 12.249 1.00 87.44 178 CYS A CA 1
ATOM 1401 C C . CYS A 1 178 ? -2.953 5.033 13.311 1.00 87.44 178 CYS A C 1
ATOM 1403 O O . CYS A 1 178 ? -3.859 4.328 13.750 1.00 87.44 178 CYS A O 1
ATOM 1405 N N . LEU A 1 179 ? -1.700 4.949 13.775 1.00 88.25 179 LEU A N 1
ATOM 1406 C CA . LEU A 1 179 ? -1.290 4.040 14.850 1.00 88.25 179 LEU A CA 1
ATOM 1407 C C . LEU A 1 179 ? -2.065 4.332 16.133 1.00 88.25 179 LEU A C 1
ATOM 1409 O O . LEU A 1 179 ? -2.641 3.419 16.718 1.00 88.25 179 LEU A O 1
ATOM 1413 N N . ALA A 1 180 ? -2.138 5.602 16.542 1.00 84.81 180 ALA A N 1
ATOM 1414 C CA . ALA A 1 180 ? -2.864 5.990 17.745 1.00 84.81 180 ALA A CA 1
ATOM 1415 C C . ALA A 1 180 ? -4.360 5.642 17.648 1.00 84.81 180 ALA A C 1
ATOM 1417 O O . ALA A 1 180 ? -4.928 5.111 18.604 1.00 84.81 180 ALA A O 1
ATOM 1418 N N . GLU A 1 181 ? -4.993 5.883 16.493 1.00 86.00 181 GLU A N 1
ATOM 1419 C CA . GLU A 1 181 ? -6.387 5.487 16.253 1.00 86.00 181 GLU A CA 1
ATOM 1420 C C . GLU A 1 181 ? -6.586 3.971 16.362 1.00 86.00 181 GLU A C 1
ATOM 1422 O O . GLU A 1 181 ? -7.511 3.521 17.041 1.00 86.00 181 GLU A O 1
ATOM 1427 N N . VAL A 1 182 ? -5.728 3.178 15.716 1.00 87.81 182 VAL A N 1
ATOM 1428 C CA . VAL A 1 182 ? -5.846 1.714 15.711 1.00 87.81 182 VAL A CA 1
ATOM 1429 C C . VAL A 1 182 ? -5.597 1.137 17.108 1.00 87.81 182 VAL A C 1
ATOM 1431 O O . VAL A 1 182 ? -6.398 0.326 17.571 1.00 87.81 182 VAL A O 1
ATOM 1434 N N . CYS A 1 183 ? -4.568 1.595 17.832 1.00 86.12 183 CYS A N 1
ATOM 1435 C CA . CYS A 1 183 ? -4.325 1.195 19.225 1.00 86.12 183 CYS A CA 1
ATOM 1436 C C . CYS A 1 183 ? -5.524 1.529 20.123 1.00 86.12 183 CYS A C 1
ATOM 1438 O O . CYS A 1 183 ? -5.947 0.707 20.937 1.00 86.12 183 CYS A O 1
ATOM 1440 N N . TRP A 1 184 ? -6.131 2.705 19.934 1.00 83.31 184 TRP A N 1
ATOM 1441 C CA . TRP A 1 184 ? -7.327 3.098 20.676 1.00 83.31 184 TRP A CA 1
ATOM 1442 C C . TRP A 1 184 ? -8.511 2.160 20.404 1.00 83.31 184 TRP A C 1
ATOM 1444 O O . TRP A 1 184 ? -9.219 1.755 21.333 1.00 83.31 184 TRP A O 1
ATOM 1454 N N . GLN A 1 185 ? -8.728 1.789 19.140 1.00 82.38 185 GLN A N 1
ATOM 1455 C CA . GLN A 1 185 ? -9.789 0.858 18.749 1.00 82.38 185 GLN A CA 1
ATOM 1456 C C . GLN A 1 185 ? -9.557 -0.550 19.309 1.00 82.38 185 GLN A C 1
ATOM 1458 O O . GLN A 1 185 ? -10.500 -1.144 19.832 1.00 82.38 185 GLN A O 1
ATOM 1463 N N . LEU A 1 186 ? -8.302 -1.006 19.329 1.00 84.75 186 LEU A N 1
ATOM 1464 C CA . LEU A 1 186 ? -7.852 -2.251 19.965 1.00 84.75 186 LEU A CA 1
ATOM 1465 C C . LEU A 1 186 ? -7.875 -2.217 21.506 1.00 84.75 186 LEU A C 1
ATOM 1467 O O . LEU A 1 186 ? -7.478 -3.187 22.146 1.00 84.75 186 LEU A O 1
ATOM 1471 N N . LYS A 1 187 ? -8.346 -1.119 22.114 1.00 83.56 187 LYS A N 1
ATOM 1472 C CA . LYS A 1 187 ? -8.388 -0.886 23.570 1.00 83.56 187 LYS A CA 1
ATOM 1473 C C . LYS A 1 187 ? -7.018 -0.813 24.251 1.00 83.56 187 LYS A C 1
ATOM 1475 O O . LYS A 1 187 ? -6.965 -0.762 25.478 1.00 83.56 187 LYS A O 1
ATOM 1480 N N . ASP A 1 188 ? -5.936 -0.690 23.488 1.00 83.62 188 ASP A N 1
ATOM 1481 C CA . ASP A 1 188 ? -4.600 -0.404 24.005 1.00 83.62 188 ASP A CA 1
ATOM 1482 C C . ASP A 1 188 ? -4.412 1.112 24.179 1.00 83.62 188 ASP A C 1
ATOM 1484 O O . ASP A 1 188 ? -3.799 1.816 23.370 1.00 83.62 188 ASP A O 1
ATOM 1488 N N . GLN A 1 189 ? -5.019 1.638 25.243 1.00 80.69 189 GLN A N 1
ATOM 1489 C CA . GLN A 1 189 ? -5.032 3.075 25.522 1.00 80.69 189 GLN A CA 1
ATOM 1490 C C . GLN A 1 189 ? -3.641 3.614 25.867 1.00 80.69 189 GLN A C 1
ATOM 1492 O O . GLN A 1 189 ? -3.335 4.751 25.514 1.00 80.69 189 GLN A O 1
ATOM 1497 N N . GLN A 1 190 ? -2.795 2.811 26.518 1.00 81.44 190 GLN A N 1
ATOM 1498 C CA . GLN A 1 190 ? -1.456 3.241 26.914 1.00 81.44 190 GLN A CA 1
ATOM 1499 C C . GLN A 1 190 ? -0.579 3.470 25.683 1.00 81.44 190 GLN A C 1
ATOM 1501 O O . GLN A 1 190 ? 0.020 4.540 25.540 1.00 81.44 190 GLN A O 1
ATOM 1506 N N . THR A 1 191 ? -0.554 2.509 24.756 1.00 81.75 191 THR A N 1
ATOM 1507 C CA . THR A 1 191 ? 0.190 2.657 23.502 1.00 81.75 191 THR A CA 1
ATOM 1508 C C . THR A 1 191 ? -0.392 3.785 22.656 1.00 81.75 191 THR A C 1
ATOM 1510 O O . THR A 1 191 ? 0.369 4.600 22.139 1.00 81.75 191 THR A O 1
ATOM 1513 N N . ALA A 1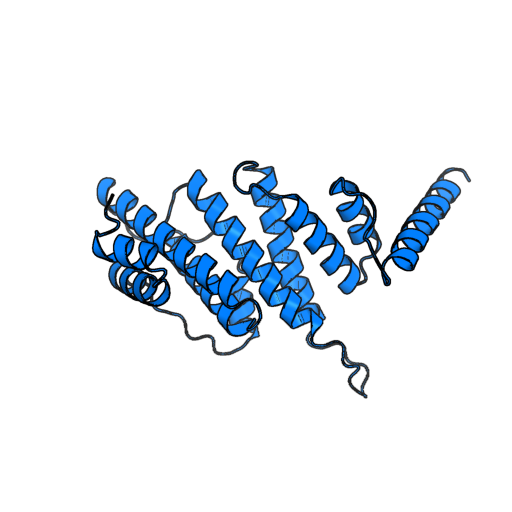 192 ? -1.722 3.923 22.594 1.00 80.94 192 ALA A N 1
ATOM 1514 C CA . ALA A 1 192 ? -2.360 5.026 21.877 1.00 80.94 192 ALA A CA 1
ATOM 1515 C C . ALA A 1 192 ? -1.916 6.408 22.399 1.00 80.94 192 ALA A C 1
ATOM 1517 O O . ALA A 1 192 ? -1.554 7.272 21.599 1.00 80.94 192 ALA A O 1
ATOM 1518 N N . CYS A 1 193 ? -1.892 6.620 23.725 1.00 75.81 193 CYS A N 1
ATOM 1519 C CA . CYS A 1 193 ? -1.425 7.884 24.307 1.00 75.81 193 CYS A CA 1
ATOM 1520 C C . CYS A 1 193 ? 0.076 8.110 24.016 1.00 75.81 193 CYS A C 1
ATOM 1522 O O . CYS A 1 193 ? 0.463 9.221 23.656 1.00 75.81 193 CYS A O 1
ATOM 1524 N N . ASN A 1 194 ? 0.918 7.075 24.138 1.00 77.38 194 ASN A N 1
ATOM 1525 C CA . ASN A 1 194 ? 2.364 7.179 23.898 1.00 77.38 194 ASN A CA 1
ATOM 1526 C C . ASN A 1 194 ? 2.683 7.556 22.444 1.00 77.38 194 ASN A C 1
ATOM 1528 O O . ASN A 1 194 ? 3.417 8.510 22.199 1.00 77.38 194 ASN A O 1
ATOM 1532 N N . VAL A 1 195 ? 2.076 6.854 21.485 1.00 79.44 195 VAL A N 1
ATOM 1533 C CA . VAL A 1 195 ? 2.218 7.113 20.044 1.00 79.44 195 VAL A CA 1
ATOM 1534 C C . VAL A 1 195 ? 1.719 8.517 19.691 1.00 79.44 195 VAL A C 1
ATOM 1536 O O . VAL A 1 195 ? 2.368 9.239 18.934 1.00 79.44 195 VAL A O 1
ATOM 1539 N N . PHE A 1 196 ? 0.597 8.950 20.277 1.00 71.31 196 PHE A N 1
ATOM 1540 C CA . PHE A 1 196 ? 0.058 10.290 20.043 1.00 71.31 196 PHE A CA 1
ATOM 1541 C C . PHE A 1 196 ? 1.016 11.393 20.511 1.00 71.31 196 PHE A C 1
ATOM 1543 O O . PHE A 1 196 ? 1.213 12.379 19.800 1.00 71.31 196 PHE A O 1
ATOM 1550 N N . LEU A 1 197 ? 1.658 11.221 21.669 1.00 69.44 197 LEU A N 1
ATOM 1551 C CA . LEU A 1 197 ? 2.646 12.174 22.186 1.00 69.44 197 LEU A CA 1
ATOM 1552 C C . LEU A 1 197 ? 3.891 12.279 21.290 1.00 69.44 197 LEU A C 1
ATOM 1554 O O . LEU A 1 197 ? 4.470 13.359 21.192 1.00 69.44 197 LEU A O 1
ATOM 1558 N N . CYS A 1 198 ? 4.264 11.203 20.592 1.00 64.75 198 CYS A N 1
ATOM 1559 C CA . CYS A 1 198 ? 5.350 11.209 19.607 1.00 64.75 198 CYS A CA 1
ATOM 1560 C C . CYS A 1 198 ? 4.996 11.958 18.305 1.00 64.75 198 CYS A C 1
ATOM 1562 O O . CYS A 1 198 ? 5.898 12.413 17.610 1.00 64.75 198 CYS A O 1
ATOM 1564 N N . SER A 1 199 ? 3.708 12.144 17.986 1.00 58.94 199 SER A N 1
ATOM 1565 C CA . SER A 1 199 ? 3.252 12.768 16.727 1.00 58.94 199 SER A CA 1
ATOM 1566 C C . SER A 1 199 ? 3.407 14.297 16.648 1.00 58.94 199 SER A C 1
ATOM 1568 O O . SER A 1 199 ? 3.146 14.888 15.601 1.00 58.94 199 SER A O 1
ATOM 1570 N N . GLY A 1 200 ? 3.770 14.971 17.747 1.00 54.12 200 GLY A N 1
ATOM 1571 C CA . GLY A 1 200 ? 3.994 16.425 17.780 1.00 54.12 200 GLY A CA 1
ATOM 1572 C C . GLY A 1 200 ? 2.762 17.320 17.533 1.00 54.12 200 GLY A C 1
ATOM 1573 O O . GLY A 1 200 ? 2.896 18.546 17.558 1.00 54.12 200 GLY A O 1
ATOM 1574 N N . ARG A 1 201 ? 1.553 16.770 17.315 1.00 48.50 201 ARG A N 1
ATOM 1575 C CA . ARG A 1 201 ? 0.319 17.553 17.085 1.00 48.50 201 ARG A CA 1
ATOM 1576 C C . ARG A 1 201 ? -0.389 17.986 18.380 1.00 48.50 201 ARG A C 1
ATOM 1578 O O . ARG A 1 201 ? -0.463 17.254 19.363 1.00 48.50 201 ARG A O 1
ATOM 15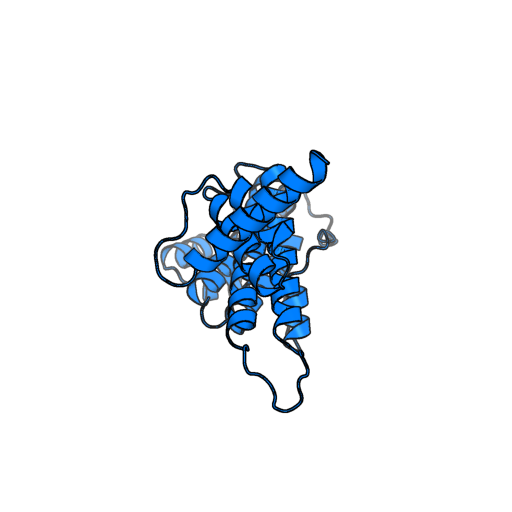85 N N . ARG A 1 202 ? -0.980 19.191 18.335 1.00 40.06 202 ARG A N 1
ATOM 1586 C CA . ARG A 1 202 ? -1.973 19.719 19.298 1.00 40.06 202 ARG A CA 1
ATOM 1587 C C . ARG A 1 202 ? -3.305 18.939 19.204 1.00 40.06 202 ARG A C 1
ATOM 1589 O O . ARG A 1 202 ? -3.569 18.341 18.162 1.00 40.06 202 ARG A O 1
ATOM 1596 N N . PRO A 1 203 ? -4.138 18.926 20.267 1.00 40.88 203 PRO A N 1
ATOM 1597 C CA . PRO A 1 203 ? -5.274 18.008 20.408 1.00 40.88 203 PRO A CA 1
ATOM 1598 C C . PRO A 1 203 ? -6.309 18.077 19.273 1.00 40.88 203 PRO A C 1
ATOM 1600 O O . PRO A 1 203 ? -6.623 19.153 18.770 1.00 40.88 203 PRO A O 1
ATOM 1603 N N . PHE A 1 204 ? -6.859 16.902 18.936 1.00 38.75 204 PHE A N 1
ATOM 1604 C CA . PHE A 1 204 ? -7.967 16.670 18.000 1.00 38.75 204 PHE A CA 1
ATOM 1605 C C . PHE A 1 204 ? -9.093 17.706 18.137 1.00 38.75 204 PHE A C 1
ATOM 1607 O O . PHE A 1 204 ? -9.641 17.895 19.227 1.00 38.75 204 PHE A O 1
ATOM 1614 N N . THR A 1 205 ? -9.510 18.311 17.024 1.00 35.34 205 THR A N 1
ATOM 1615 C CA . THR A 1 205 ? -10.732 19.111 16.979 1.00 35.34 205 THR A CA 1
ATOM 1616 C C . THR A 1 205 ? -11.969 18.228 16.789 1.00 35.34 205 THR A C 1
ATOM 1618 O O . THR A 1 205 ? -12.069 17.434 15.860 1.00 35.34 205 THR A O 1
ATOM 1621 N N . ALA A 1 206 ? -12.916 18.468 17.699 1.00 34.50 206 ALA A N 1
ATOM 1622 C CA . ALA A 1 206 ? -14.348 18.180 17.681 1.00 34.50 206 ALA A CA 1
ATOM 1623 C C . ALA A 1 206 ? -14.862 16.764 18.043 1.00 34.50 206 ALA A C 1
ATOM 1625 O O . ALA A 1 206 ? -14.807 15.799 17.289 1.00 34.50 206 ALA A O 1
ATOM 1626 N N . SER A 1 207 ? -15.538 16.761 19.201 1.00 36.81 207 SER A N 1
ATOM 1627 C CA . SER A 1 207 ? -16.624 15.884 19.667 1.00 36.81 207 SER A CA 1
ATOM 1628 C C . SER A 1 207 ? -16.262 14.615 20.451 1.00 36.81 207 SER A C 1
ATOM 1630 O O . SER A 1 207 ? -16.677 14.504 21.605 1.00 36.81 207 SER A O 1
ATOM 1632 N N . THR A 1 208 ? -15.444 13.695 19.934 1.00 40.03 208 THR A N 1
ATOM 1633 C CA . THR A 1 208 ? -15.233 12.393 20.620 1.00 40.03 208 THR A CA 1
ATOM 1634 C C . THR A 1 208 ? -13.961 12.341 21.480 1.00 40.03 208 THR A C 1
ATOM 1636 O O . THR A 1 208 ? -13.848 11.517 22.389 1.00 40.03 208 THR A O 1
ATOM 1639 N N . SER A 1 209 ? -13.022 13.268 21.257 1.00 50.19 209 SER A N 1
ATOM 1640 C CA . SER A 1 209 ? -11.662 13.212 21.822 1.00 50.19 209 SER A CA 1
ATOM 1641 C C . SER A 1 209 ? -11.447 13.951 23.145 1.00 50.19 209 SER A C 1
ATOM 1643 O O . SER A 1 209 ? -10.424 13.728 23.788 1.00 50.19 209 SER A O 1
ATOM 1645 N N . ILE A 1 210 ? -12.390 14.769 23.631 1.00 42.19 210 ILE A N 1
ATOM 1646 C CA . ILE A 1 210 ? -12.215 15.442 24.937 1.00 42.19 210 ILE A CA 1
ATOM 1647 C C . ILE A 1 210 ? -12.183 14.408 26.074 1.00 42.19 210 ILE A C 1
ATOM 1649 O O . ILE A 1 210 ? -11.344 14.502 26.963 1.00 42.19 210 ILE A O 1
ATOM 1653 N N . LYS A 1 211 ? -12.998 13.346 26.013 1.00 43.19 211 LYS A N 1
ATOM 1654 C CA . LYS A 1 211 ? -12.947 12.258 27.010 1.00 43.19 211 LYS A CA 1
ATOM 1655 C C . LYS A 1 211 ? -11.654 11.434 26.935 1.00 43.19 211 LYS A C 1
ATOM 1657 O O . LYS A 1 211 ? -11.201 10.948 27.968 1.00 43.19 211 LYS A O 1
ATOM 1662 N N . ALA A 1 212 ? -11.060 11.289 25.748 1.00 46.16 212 ALA A N 1
ATOM 1663 C CA . ALA A 1 212 ? -9.801 10.567 25.551 1.00 46.16 212 ALA A CA 1
ATOM 1664 C C . ALA A 1 212 ? -8.601 11.360 26.089 1.00 46.16 212 ALA A C 1
ATOM 1666 O O . ALA A 1 212 ? -7.782 10.810 26.820 1.00 46.16 212 ALA A O 1
ATOM 1667 N N . ILE A 1 213 ? -8.564 12.671 25.825 1.00 47.94 213 ILE A N 1
ATOM 1668 C CA . ILE A 1 213 ? -7.555 13.588 26.369 1.00 47.94 213 ILE A CA 1
ATOM 1669 C C . ILE A 1 213 ? -7.676 13.659 27.896 1.00 47.94 213 ILE A C 1
ATOM 1671 O O . ILE A 1 213 ? -6.683 13.446 28.584 1.00 47.94 213 ILE A O 1
ATOM 1675 N N . TYR A 1 214 ? -8.889 13.832 28.444 1.00 43.81 214 TYR A N 1
ATOM 1676 C CA . TYR A 1 214 ? -9.098 13.810 29.898 1.00 43.81 214 TYR A CA 1
ATOM 1677 C C . TYR A 1 214 ? -8.666 12.476 30.530 1.00 43.81 214 TYR A C 1
ATOM 1679 O O . TYR A 1 214 ? -8.089 12.487 31.613 1.00 43.81 214 TYR A O 1
ATOM 1687 N N . ARG A 1 215 ? -8.874 11.327 29.868 1.00 47.31 215 ARG A N 1
ATOM 1688 C CA . ARG A 1 215 ? -8.414 10.023 30.382 1.00 47.31 215 ARG A CA 1
ATOM 1689 C C . ARG A 1 215 ? -6.897 9.838 30.299 1.00 47.31 215 ARG A C 1
ATOM 1691 O O . ARG A 1 215 ? -6.326 9.418 31.300 1.00 47.31 215 ARG A O 1
ATOM 1698 N N . CYS A 1 216 ? -6.233 10.198 29.195 1.00 44.22 216 CYS A N 1
ATOM 1699 C CA . CYS A 1 216 ? -4.763 10.149 29.119 1.00 44.22 216 CYS A CA 1
ATOM 1700 C C . CYS A 1 216 ? -4.121 11.090 30.166 1.00 44.22 216 CYS A C 1
ATOM 1702 O O . CYS A 1 216 ? -3.130 10.724 30.794 1.00 44.22 216 CYS A O 1
ATOM 1704 N N . SER A 1 217 ? -4.697 12.277 30.411 1.00 43.50 217 SER A N 1
ATOM 1705 C CA . SER A 1 217 ? -4.220 13.204 31.450 1.00 43.50 217 SER A CA 1
ATOM 1706 C C . SER A 1 217 ? -4.430 12.665 32.871 1.00 43.50 217 SER A C 1
ATOM 1708 O O . SER A 1 217 ? -3.544 12.809 33.707 1.00 43.50 217 SER A O 1
ATOM 1710 N N . ILE A 1 218 ? -5.564 12.011 33.151 1.00 47.06 218 ILE A N 1
ATOM 1711 C CA . ILE A 1 218 ? -5.841 11.407 34.466 1.00 47.06 218 ILE A CA 1
ATOM 1712 C C . ILE A 1 218 ? -4.927 10.204 34.734 1.00 47.06 218 ILE A C 1
ATOM 1714 O O . ILE A 1 218 ? -4.419 10.082 35.846 1.00 47.06 218 ILE A O 1
ATOM 1718 N N . ILE A 1 219 ? -4.670 9.350 33.735 1.00 48.22 219 ILE A N 1
ATOM 1719 C CA . ILE A 1 219 ? -3.758 8.201 33.875 1.00 48.22 219 ILE A CA 1
ATOM 1720 C C . ILE A 1 219 ? -2.334 8.686 34.163 1.00 48.22 219 ILE A C 1
ATOM 1722 O O . ILE A 1 219 ? -1.705 8.194 35.092 1.00 48.22 219 ILE A O 1
ATOM 1726 N N . ARG A 1 220 ? -1.852 9.713 33.451 1.00 41.59 220 ARG A N 1
ATOM 1727 C CA . ARG A 1 220 ? -0.508 10.266 33.678 1.00 41.59 220 ARG A CA 1
ATOM 1728 C C . ARG A 1 220 ? -0.363 10.923 35.060 1.00 41.59 220 ARG A C 1
ATOM 1730 O O . ARG A 1 220 ? 0.649 10.727 35.716 1.00 41.59 220 ARG A O 1
ATOM 1737 N N . ILE A 1 221 ? -1.395 11.620 35.552 1.00 44.66 221 ILE A N 1
ATOM 1738 C CA . ILE A 1 221 ? -1.404 12.195 36.914 1.00 44.66 221 ILE A CA 1
ATOM 1739 C C . ILE A 1 221 ? -1.487 11.101 37.996 1.00 44.66 221 ILE A C 1
ATOM 1741 O O . ILE A 1 221 ? -0.926 11.262 39.080 1.00 44.66 221 ILE A O 1
ATOM 1745 N N . ALA A 1 222 ? -2.189 9.997 37.734 1.00 41.50 222 ALA A N 1
ATOM 1746 C CA . ALA A 1 222 ? -2.272 8.871 38.663 1.00 41.50 222 ALA A CA 1
ATOM 1747 C C . ALA A 1 22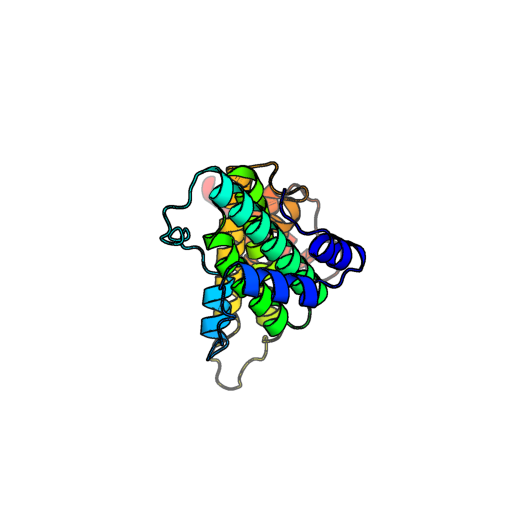2 ? -0.953 8.082 38.739 1.00 41.50 222 ALA A C 1
ATOM 1749 O O . ALA A 1 222 ? -0.557 7.688 39.834 1.00 41.50 222 ALA A O 1
ATOM 1750 N N . ASP A 1 223 ? -0.263 7.912 37.607 1.00 39.69 223 ASP A N 1
ATOM 1751 C CA . ASP A 1 223 ? 1.010 7.184 37.510 1.00 39.69 223 ASP A CA 1
ATOM 1752 C C . ASP A 1 223 ? 2.208 8.006 38.032 1.00 39.69 223 ASP A C 1
ATOM 1754 O O . ASP A 1 223 ? 3.141 7.463 38.616 1.00 39.69 223 ASP A O 1
ATOM 1758 N N . ASP A 1 224 ? 2.157 9.340 37.942 1.00 40.06 224 ASP A N 1
ATOM 1759 C CA . ASP A 1 224 ? 3.125 10.195 38.645 1.00 40.06 224 ASP A CA 1
ATOM 1760 C C . ASP A 1 224 ? 2.894 10.176 40.166 1.00 40.06 224 ASP A C 1
ATOM 1762 O O . ASP A 1 224 ? 3.843 10.208 40.944 1.00 40.06 224 ASP A O 1
ATOM 1766 N N . ARG A 1 225 ? 1.646 10.054 40.639 1.00 37.97 225 ARG A N 1
ATOM 1767 C CA . ARG A 1 225 ? 1.345 9.990 42.084 1.00 37.97 225 ARG A CA 1
ATOM 1768 C C . ARG A 1 225 ? 1.726 8.665 42.748 1.00 37.97 225 ARG A C 1
ATOM 1770 O O . ARG A 1 225 ? 1.925 8.659 43.961 1.00 37.97 225 ARG A O 1
ATOM 1777 N N . SER A 1 226 ? 1.816 7.567 42.001 1.00 41.09 226 SER A N 1
ATOM 1778 C CA . SER A 1 226 ? 2.254 6.260 42.516 1.00 41.09 226 SER A CA 1
ATOM 1779 C C . SER A 1 226 ? 3.778 6.137 42.614 1.00 41.09 226 SER A C 1
ATOM 1781 O O . SER A 1 226 ? 4.259 5.335 43.404 1.00 41.09 226 SER A O 1
ATOM 1783 N N . ARG A 1 227 ? 4.542 6.952 41.871 1.00 40.62 227 ARG A N 1
ATOM 1784 C CA . ARG A 1 227 ? 6.018 6.992 41.935 1.00 40.62 227 ARG A CA 1
ATOM 1785 C C . ARG A 1 227 ? 6.582 7.854 43.068 1.00 40.62 227 ARG A C 1
ATOM 1787 O O . ARG A 1 227 ? 7.772 7.769 43.349 1.00 40.62 227 ARG A O 1
ATOM 1794 N N . PHE A 1 228 ? 5.745 8.670 43.709 1.00 39.69 228 PHE A N 1
ATOM 1795 C CA . PHE A 1 228 ? 6.110 9.520 44.852 1.00 39.69 228 PHE A CA 1
ATOM 1796 C C . PHE A 1 228 ? 5.481 9.048 46.180 1.00 39.69 228 PHE A C 1
ATOM 1798 O O . PHE A 1 228 ? 5.311 9.852 47.099 1.00 39.69 228 PHE A O 1
ATOM 1805 N N . ARG A 1 229 ? 5.119 7.764 46.288 1.00 39.22 229 ARG A N 1
ATOM 1806 C CA . ARG A 1 229 ? 4.703 7.118 47.541 1.00 39.22 229 ARG A CA 1
ATOM 1807 C C . ARG A 1 229 ? 5.599 5.941 47.880 1.00 39.22 229 ARG A C 1
ATOM 1809 O O . ARG A 1 229 ? 5.974 5.216 46.938 1.00 39.22 229 ARG A O 1
#

Secondary structure (DSSP, 8-state):
----HHHHHHHHTT-HHHHHHHHHHHHT------SSHHHHHHHHT--SPPPPPS----HHHHHHHHHHHHHHHHHHHHHHHHTTTSHHHHHHHHHHHHHHHTT---HHHHHHHHHHHHHHHHHHHHHHHHTT----TT----SHHHHHHHHHHHHHHHHHHHHH-GGG-S-THHHHHHHHHHHHHTT-HHHHHHHHHHT-PPP--SSSSHHHHHHHHHHHHHHHHHTT-

pLDDT: mean 74.25, std 18.3, range [34.5, 94.38]